Protein AF-A0A1X7T5W2-F1 (afdb_monomer_lite)

pLDDT: mean 73.6, std 24.21, range [26.88, 97.12]

Sequence (209 aa):
MLRRNIDVTVGLVNGAIGTVMGIYATRTSIKFDHIDVPCDIERVTSRFMLSKNLYIHRKQFPLILPYAITIHNCQGLLLDTAIIDLSTDVFGEGMAYVALSRVRTLNGLHLLSFDPLSVKVSNLCIYEINRLRSKFRKDLPQIKKSKGKKRKIQVTGIVDDGEPCSKNAKVSDRGLGREKAVIINSRSCLWLGLHVYNKYQVLMDQGHC

Radius of gyration: 22.65 Å; chains: 1; bounding box: 55×48×69 Å

Secondary structure (DSSP, 8-state):
-B-S-SBTTTTB-TT--EEEEEE-SSEEEEEETT-SS-EEEE-EEEEEEEETTEEEEEEE-SB--TTEEETTTTTT--BSSEEEE--TTS--TTHHHHHHTTBS-GGGEEEES--GGG----HHHHHHHHHHHHHH-TTSPPPPPP----------PPPSSS-------------------EEE-GGG-SSSHHHHHHHHHHHHHS---

Structure (mmCIF, N/CA/C/O backbone):
data_AF-A0A1X7T5W2-F1
#
_entry.id   AF-A0A1X7T5W2-F1
#
loop_
_atom_site.group_PDB
_atom_site.id
_atom_site.type_symbol
_atom_site.label_atom_id
_atom_site.label_alt_id
_atom_site.label_comp_id
_atom_site.label_asym_id
_atom_site.label_entity_id
_atom_site.label_seq_id
_atom_site.pdbx_PDB_ins_code
_atom_site.Cartn_x
_atom_site.Cartn_y
_atom_site.Cartn_z
_atom_site.occupancy
_atom_site.B_iso_or_equiv
_atom_site.auth_seq_id
_atom_site.auth_comp_id
_atom_site.auth_asym_id
_atom_site.auth_atom_id
_atom_site.pdbx_PDB_model_num
ATOM 1 N N . MET A 1 1 ? 6.303 -2.363 -7.398 1.00 89.31 1 MET A N 1
ATOM 2 C CA . MET A 1 1 ? 5.254 -1.344 -7.196 1.00 89.31 1 MET A CA 1
ATOM 3 C C . MET A 1 1 ? 5.771 0.016 -7.617 1.00 89.31 1 MET A C 1
ATOM 5 O O . MET A 1 1 ? 6.891 0.369 -7.260 1.00 89.31 1 MET A O 1
ATOM 9 N N . LEU A 1 2 ? 4.966 0.759 -8.368 1.00 92.50 2 LEU A N 1
ATOM 10 C CA . LEU A 1 2 ? 5.262 2.108 -8.829 1.00 92.50 2 LEU A CA 1
ATOM 11 C C . LEU A 1 2 ? 5.068 3.126 -7.695 1.00 92.50 2 LEU A C 1
ATOM 13 O O . LEU A 1 2 ? 4.129 3.005 -6.913 1.00 92.50 2 LEU A O 1
ATOM 17 N N . ARG A 1 3 ? 5.957 4.119 -7.590 1.00 90.69 3 ARG A N 1
ATOM 18 C CA . ARG A 1 3 ? 5.960 5.136 -6.515 1.00 90.69 3 ARG A CA 1
ATOM 19 C C . ARG A 1 3 ? 5.574 6.541 -6.962 1.00 90.69 3 ARG A C 1
ATOM 21 O O . ARG A 1 3 ? 5.726 7.492 -6.200 1.00 90.69 3 ARG A O 1
ATOM 28 N N . ARG A 1 4 ? 5.093 6.687 -8.193 1.00 90.56 4 ARG A N 1
ATOM 29 C CA . ARG A 1 4 ? 4.604 7.959 -8.727 1.00 90.56 4 ARG A CA 1
ATOM 30 C C . ARG A 1 4 ? 3.597 7.721 -9.841 1.00 90.56 4 ARG A C 1
ATOM 32 O O . ARG A 1 4 ? 3.605 6.660 -10.452 1.00 90.56 4 ARG A O 1
ATOM 39 N N . ASN A 1 5 ? 2.818 8.745 -10.151 1.00 93.19 5 ASN A N 1
ATOM 40 C CA . ASN A 1 5 ? 2.015 8.753 -11.365 1.00 93.19 5 ASN A CA 1
ATOM 41 C C . ASN A 1 5 ? 2.930 9.058 -12.557 1.00 93.19 5 ASN A C 1
ATOM 43 O O . ASN A 1 5 ? 3.702 10.019 -12.512 1.00 93.19 5 ASN A O 1
ATOM 47 N N . ILE A 1 6 ? 2.882 8.208 -13.579 1.00 93.56 6 ILE A N 1
ATOM 48 C CA . ILE A 1 6 ? 3.562 8.414 -14.863 1.00 93.56 6 ILE A CA 1
ATOM 49 C C . ILE A 1 6 ? 2.517 8.795 -15.904 1.00 93.56 6 ILE A C 1
ATOM 51 O O . ILE A 1 6 ? 2.605 9.874 -16.476 1.00 93.56 6 ILE A O 1
ATOM 55 N N . ASP A 1 7 ? 1.512 7.940 -16.081 1.00 93.31 7 ASP A N 1
ATOM 56 C CA . ASP A 1 7 ? 0.408 8.158 -17.006 1.00 93.31 7 ASP A CA 1
ATOM 57 C C . ASP A 1 7 ? -0.874 7.592 -16.396 1.00 93.31 7 ASP A C 1
ATOM 59 O O . ASP A 1 7 ? -1.034 6.382 -16.238 1.00 93.31 7 ASP A O 1
ATOM 63 N N . VAL A 1 8 ? -1.785 8.483 -16.016 1.00 92.69 8 VAL A N 1
ATOM 64 C CA . VAL A 1 8 ? -3.053 8.102 -15.386 1.00 92.69 8 VAL A CA 1
ATOM 65 C C . VAL A 1 8 ? -4.006 7.465 -16.399 1.00 92.69 8 VAL A C 1
ATOM 67 O O . VAL A 1 8 ? -4.790 6.603 -16.016 1.00 92.69 8 VAL A O 1
ATOM 70 N N . THR A 1 9 ? -3.916 7.833 -17.680 1.00 92.19 9 THR A N 1
ATOM 71 C CA . THR A 1 9 ? -4.827 7.347 -18.730 1.00 92.19 9 THR A CA 1
ATOM 72 C C . THR A 1 9 ? -4.611 5.867 -19.029 1.00 92.19 9 THR A C 1
ATOM 74 O O . THR A 1 9 ? -5.571 5.125 -19.211 1.00 92.19 9 THR A O 1
ATOM 77 N N . VAL A 1 10 ? -3.354 5.423 -18.970 1.00 90.94 10 VAL A N 1
ATOM 78 C CA . VAL A 1 10 ? -2.947 4.019 -19.149 1.00 90.94 10 VAL A CA 1
ATOM 79 C C . VAL A 1 10 ? -2.945 3.253 -17.813 1.00 90.94 10 VAL A C 1
ATOM 81 O O . VAL A 1 10 ? -2.738 2.045 -17.768 1.00 90.94 10 VAL A O 1
ATOM 84 N N . GLY A 1 11 ? -3.183 3.939 -16.690 1.00 90.56 11 GLY A N 1
ATOM 85 C CA . GLY A 1 11 ? -3.195 3.332 -15.358 1.00 90.56 11 GLY A CA 1
ATOM 86 C C . GLY A 1 11 ? -1.810 3.163 -14.722 1.00 90.56 11 GLY A C 1
ATOM 87 O O . GLY A 1 11 ? -1.682 2.475 -13.710 1.00 90.56 11 GLY A O 1
ATOM 88 N N . LEU A 1 12 ? -0.760 3.803 -15.240 1.00 94.25 12 LEU A N 1
ATOM 89 C CA . LEU A 1 12 ? 0.558 3.874 -14.598 1.00 94.25 12 LEU A CA 1
ATOM 90 C C . LEU A 1 12 ? 0.540 4.875 -13.432 1.00 94.25 12 LEU A C 1
ATOM 92 O O . LEU A 1 12 ? 1.127 5.961 -13.485 1.00 94.25 12 LEU A O 1
ATOM 96 N N . VAL A 1 13 ? -0.153 4.491 -12.363 1.00 92.12 13 VAL A N 1
ATOM 97 C CA . VAL A 1 13 ? -0.378 5.295 -11.157 1.00 92.12 13 VAL A CA 1
ATOM 98 C C . VAL A 1 13 ? 0.449 4.802 -9.969 1.00 92.12 13 VAL A C 1
ATOM 100 O O . VAL A 1 13 ? 0.885 3.650 -9.908 1.00 92.12 13 VAL A O 1
ATOM 103 N N . ASN A 1 14 ? 0.669 5.676 -8.990 1.00 90.50 14 ASN A N 1
ATOM 104 C CA . ASN A 1 14 ? 1.304 5.313 -7.729 1.00 90.50 14 ASN A CA 1
ATOM 105 C C . ASN A 1 14 ? 0.546 4.151 -7.068 1.00 90.50 14 ASN A C 1
ATOM 107 O O . ASN A 1 14 ? -0.675 4.187 -6.952 1.00 90.50 14 ASN A O 1
ATOM 111 N N . GLY A 1 15 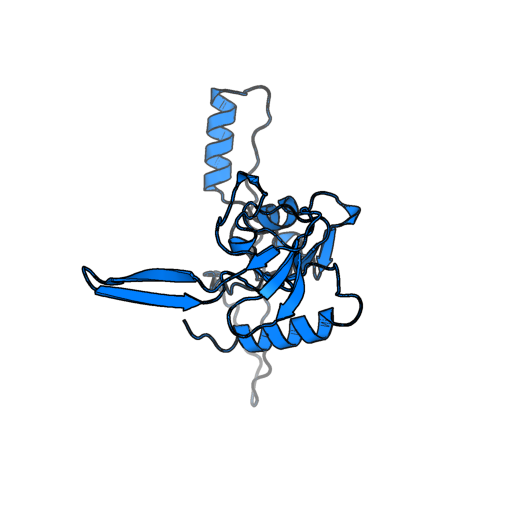? 1.277 3.128 -6.633 1.00 86.56 15 GLY A N 1
ATOM 112 C CA . GLY A 1 15 ? 0.698 1.901 -6.096 1.00 86.56 15 GLY A CA 1
ATOM 113 C C . GLY A 1 15 ? 0.513 0.784 -7.122 1.00 86.56 15 GLY A C 1
ATOM 114 O O . GLY A 1 15 ? 0.313 -0.349 -6.704 1.00 86.56 15 GLY A O 1
ATOM 115 N N . ALA A 1 16 ? 0.659 1.045 -8.427 1.00 89.69 16 ALA A N 1
ATOM 116 C CA . ALA A 1 16 ? 0.595 0.009 -9.459 1.00 89.69 16 ALA A CA 1
ATOM 117 C C . ALA A 1 16 ? 1.605 -1.120 -9.182 1.00 89.69 16 ALA A C 1
ATOM 119 O O . ALA A 1 16 ? 2.811 -0.876 -9.046 1.00 89.69 16 ALA A O 1
ATOM 120 N N . ILE A 1 17 ? 1.121 -2.358 -9.087 1.00 89.56 17 ILE A N 1
ATOM 121 C CA . ILE A 1 17 ? 1.933 -3.558 -8.850 1.00 89.56 17 ILE A CA 1
ATOM 122 C C . ILE A 1 17 ? 2.095 -4.309 -10.171 1.00 89.56 17 ILE A C 1
ATOM 124 O O . ILE A 1 17 ? 1.225 -4.266 -11.036 1.00 89.56 17 ILE A O 1
ATOM 128 N N . GLY A 1 18 ? 3.259 -4.921 -10.356 1.00 91.25 18 GLY A N 1
ATOM 129 C CA . GLY A 1 18 ? 3.583 -5.665 -11.559 1.00 91.25 18 GLY A CA 1
ATOM 130 C C . GLY A 1 18 ? 4.832 -6.509 -11.378 1.00 91.25 18 GLY A C 1
ATOM 131 O O . GLY A 1 18 ? 5.609 -6.292 -10.438 1.00 91.25 18 GLY A O 1
ATOM 132 N N . THR A 1 19 ? 5.023 -7.434 -12.309 1.00 93.31 19 THR A N 1
ATOM 133 C CA . THR A 1 19 ? 6.166 -8.343 -12.371 1.00 93.31 19 THR A CA 1
ATOM 134 C C . THR A 1 19 ? 7.190 -7.815 -13.367 1.00 93.31 19 THR A C 1
ATOM 136 O O . THR A 1 19 ? 6.852 -7.412 -14.481 1.00 93.31 19 THR A O 1
ATOM 139 N N . VAL A 1 20 ? 8.458 -7.789 -12.956 1.00 95.56 20 VAL A N 1
ATOM 140 C CA . VAL A 1 20 ? 9.569 -7.393 -13.829 1.00 95.56 20 VAL A CA 1
ATOM 141 C C . VAL A 1 20 ? 9.772 -8.471 -14.892 1.00 95.56 20 VAL A C 1
ATOM 143 O O . VAL A 1 20 ? 9.988 -9.630 -14.557 1.00 95.56 20 VAL A O 1
ATOM 146 N N . MET A 1 21 ? 9.724 -8.069 -16.159 1.00 96.25 21 MET A N 1
ATOM 147 C CA . MET A 1 21 ? 9.934 -8.940 -17.321 1.00 96.25 21 MET A CA 1
ATOM 148 C C . MET A 1 21 ? 11.379 -8.887 -17.820 1.00 96.25 21 MET A C 1
ATOM 150 O O . MET A 1 21 ? 11.891 -9.867 -18.350 1.00 96.25 21 MET A O 1
ATOM 154 N N . GLY A 1 22 ? 12.050 -7.746 -17.649 1.00 95.88 22 GLY A N 1
ATOM 155 C CA . GLY A 1 22 ? 13.434 -7.564 -18.075 1.00 95.88 22 GLY A CA 1
ATOM 156 C C . GLY A 1 22 ? 14.053 -6.298 -17.497 1.00 95.88 22 GLY A C 1
ATOM 157 O O . GLY A 1 22 ? 13.372 -5.290 -17.297 1.00 95.88 22 GLY A O 1
ATOM 158 N N . ILE A 1 23 ? 15.354 -6.352 -17.227 1.00 96.19 23 ILE A N 1
ATOM 159 C CA . ILE A 1 23 ? 16.132 -5.231 -16.696 1.00 96.19 23 ILE A CA 1
ATOM 160 C C . ILE A 1 23 ? 17.168 -4.843 -17.746 1.00 96.19 23 ILE A C 1
ATOM 162 O O . ILE A 1 23 ? 17.958 -5.676 -18.181 1.00 96.19 23 ILE A O 1
ATOM 166 N N . TYR A 1 24 ? 17.174 -3.569 -18.128 1.00 95.25 24 TYR A N 1
ATOM 167 C CA . TYR A 1 24 ? 18.113 -2.993 -19.086 1.00 95.25 24 TYR A CA 1
ATOM 168 C C . TYR A 1 24 ? 18.854 -1.811 -18.446 1.00 95.25 24 TYR A C 1
ATOM 170 O O . TYR A 1 24 ? 18.482 -1.322 -17.378 1.00 95.25 24 TYR A O 1
ATOM 178 N N . ALA A 1 25 ? 19.900 -1.310 -19.109 1.00 92.00 25 ALA A N 1
ATOM 179 C CA . ALA A 1 25 ? 20.726 -0.223 -18.572 1.00 92.00 25 ALA A CA 1
ATOM 180 C C . ALA A 1 25 ? 19.921 1.063 -18.274 1.00 92.00 25 ALA A C 1
ATOM 182 O O . ALA A 1 25 ? 20.118 1.714 -17.243 1.00 92.00 25 ALA A O 1
ATOM 183 N N . THR A 1 26 ? 18.989 1.417 -19.161 1.00 94.19 26 THR A N 1
ATOM 184 C CA . THR A 1 26 ? 18.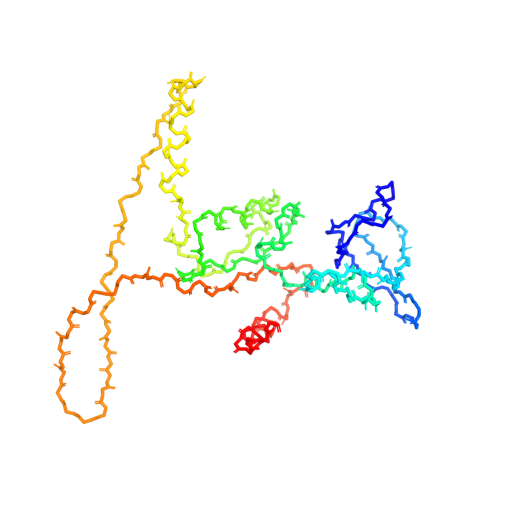225 2.676 -19.105 1.00 94.19 26 THR A CA 1
ATOM 185 C C . THR A 1 26 ? 16.768 2.501 -18.673 1.00 94.19 26 THR A C 1
ATOM 187 O O . THR A 1 26 ? 16.164 3.460 -18.188 1.00 94.19 26 THR A O 1
ATOM 190 N N . ARG A 1 27 ? 16.218 1.287 -18.786 1.00 95.75 27 ARG A N 1
ATOM 191 C CA . ARG A 1 27 ? 14.797 0.983 -18.567 1.00 95.75 27 ARG A CA 1
ATOM 192 C C . ARG A 1 27 ? 14.588 -0.365 -17.884 1.00 95.75 27 ARG A C 1
ATOM 194 O O . ARG A 1 27 ? 15.421 -1.259 -17.985 1.00 95.75 27 ARG A O 1
ATOM 201 N N . THR A 1 28 ? 13.452 -0.521 -17.219 1.00 96.81 28 THR A N 1
ATOM 202 C CA . THR A 1 28 ? 12.976 -1.803 -16.683 1.00 96.81 28 THR A CA 1
ATOM 203 C C . THR A 1 28 ? 11.618 -2.107 -17.293 1.00 96.81 28 THR A C 1
ATOM 205 O O . THR A 1 28 ? 10.713 -1.286 -17.171 1.00 96.81 28 THR A O 1
ATOM 208 N N . SER A 1 29 ? 11.469 -3.267 -17.927 1.00 97.06 29 SER A N 1
ATOM 209 C CA . SER A 1 29 ? 10.198 -3.690 -18.516 1.00 97.06 29 SER A CA 1
ATOM 210 C C . SER A 1 29 ? 9.359 -4.414 -17.470 1.00 97.06 29 SER A C 1
ATOM 212 O O . SER A 1 29 ? 9.848 -5.335 -16.809 1.00 97.06 29 SER A O 1
ATOM 214 N N . ILE A 1 30 ? 8.115 -3.978 -17.277 1.00 96.94 30 ILE A N 1
ATOM 215 C CA . ILE A 1 30 ? 7.225 -4.463 -16.217 1.00 96.94 30 ILE A CA 1
ATOM 216 C C . ILE A 1 30 ? 5.856 -4.778 -16.798 1.00 96.94 30 ILE A C 1
ATOM 218 O O . ILE A 1 30 ? 5.225 -3.943 -17.441 1.00 96.94 30 ILE A O 1
ATOM 222 N N . LYS A 1 31 ? 5.365 -5.974 -16.496 1.00 96.25 31 LYS A N 1
ATOM 223 C CA . LYS A 1 31 ? 3.984 -6.373 -16.727 1.00 96.25 31 LYS A CA 1
ATOM 224 C C . LYS A 1 31 ? 3.167 -6.013 -15.484 1.00 96.25 31 LYS A C 1
ATOM 226 O O . LYS A 1 31 ? 3.285 -6.683 -14.460 1.00 96.25 31 LYS A O 1
ATOM 231 N N . PHE A 1 32 ? 2.411 -4.917 -15.547 1.00 93.56 32 PHE A N 1
ATOM 232 C CA . PHE A 1 32 ? 1.534 -4.491 -14.451 1.00 93.56 32 PHE A CA 1
ATOM 233 C C . PHE A 1 32 ? 0.272 -5.352 -14.382 1.00 93.56 32 PHE A C 1
ATOM 235 O O . PHE A 1 32 ? -0.226 -5.812 -15.406 1.00 93.56 32 PHE A O 1
ATOM 242 N N . ASP A 1 33 ? -0.242 -5.555 -13.170 1.00 89.50 33 ASP A N 1
ATOM 243 C CA . ASP A 1 33 ? -1.350 -6.478 -12.900 1.00 89.50 33 ASP A CA 1
ATOM 244 C C . ASP A 1 33 ? -2.648 -6.083 -13.623 1.00 89.50 33 ASP A C 1
ATOM 246 O O . ASP A 1 33 ? -3.439 -6.946 -13.990 1.00 89.50 33 ASP A O 1
ATOM 250 N N . HIS A 1 34 ? -2.866 -4.784 -13.828 1.00 88.75 34 HIS A N 1
ATOM 251 C CA . HIS A 1 34 ? -4.067 -4.215 -14.448 1.00 88.75 34 HIS A CA 1
ATOM 252 C C . HIS A 1 34 ? -3.828 -3.668 -15.863 1.00 88.75 34 HIS A C 1
ATOM 254 O O . HIS A 1 34 ? -4.696 -2.981 -16.394 1.00 88.75 34 HIS A O 1
ATOM 260 N N . ILE A 1 35 ? -2.657 -3.923 -16.459 1.00 92.88 35 ILE A N 1
ATOM 261 C CA . ILE A 1 35 ? -2.308 -3.453 -17.807 1.00 92.88 35 ILE A CA 1
ATOM 262 C C . ILE A 1 35 ? -1.909 -4.652 -18.660 1.00 92.88 35 ILE A C 1
ATOM 264 O O . ILE A 1 35 ? -0.984 -5.393 -18.319 1.00 92.88 35 ILE A O 1
ATOM 268 N N . ASP A 1 36 ? -2.577 -4.841 -19.798 1.00 91.75 36 ASP A N 1
ATOM 269 C CA . ASP A 1 36 ? -2.370 -6.012 -20.655 1.00 91.75 36 ASP A CA 1
ATOM 270 C C . ASP A 1 36 ? -1.020 -6.021 -21.378 1.00 91.75 36 ASP A C 1
ATOM 272 O O . ASP A 1 36 ? -0.412 -7.079 -21.565 1.00 91.75 36 ASP A O 1
ATOM 276 N N . VAL A 1 37 ? -0.483 -4.850 -21.691 1.00 93.50 37 VAL A N 1
ATOM 277 C CA . VAL A 1 37 ? 0.791 -4.717 -22.396 1.00 93.50 37 VAL A CA 1
ATOM 278 C C . VAL A 1 37 ? 1.910 -4.391 -21.397 1.00 93.50 37 VAL A C 1
ATOM 280 O O . VAL A 1 37 ? 1.718 -3.522 -20.545 1.00 93.50 37 VAL A O 1
ATOM 283 N N . PRO A 1 38 ? 3.081 -5.056 -21.463 1.00 95.31 38 PRO A N 1
ATOM 284 C CA . PRO A 1 38 ? 4.243 -4.663 -20.672 1.00 95.31 38 PRO A CA 1
ATOM 285 C C . PRO A 1 38 ? 4.644 -3.210 -20.941 1.00 95.31 38 PRO A C 1
ATOM 287 O O . PRO A 1 38 ? 4.667 -2.761 -22.085 1.00 95.31 38 PRO A O 1
ATOM 290 N N . CYS A 1 39 ? 4.986 -2.480 -19.884 1.00 95.94 39 CYS A N 1
ATOM 291 C CA . CYS A 1 39 ? 5.409 -1.089 -19.970 1.00 95.94 39 CYS A CA 1
ATOM 292 C C . CYS A 1 39 ? 6.875 -0.953 -19.570 1.00 95.94 39 CYS A C 1
ATOM 294 O O . CYS A 1 39 ? 7.324 -1.545 -18.584 1.00 95.94 39 CYS A O 1
ATOM 296 N N . ASP A 1 40 ? 7.602 -0.106 -20.291 1.00 96.50 40 ASP A N 1
ATOM 297 C CA . ASP A 1 40 ? 8.973 0.234 -19.945 1.00 96.50 40 ASP A CA 1
ATOM 298 C C . ASP A 1 40 ? 9.011 1.430 -18.999 1.00 96.50 40 ASP A C 1
ATOM 300 O O . ASP A 1 40 ? 8.471 2.501 -19.270 1.00 96.50 40 ASP A O 1
ATOM 304 N N . ILE A 1 41 ? 9.671 1.235 -17.862 1.00 97.12 41 ILE A N 1
ATOM 305 C CA . ILE A 1 41 ? 9.834 2.247 -16.828 1.00 97.12 41 ILE A CA 1
ATOM 306 C C . ILE A 1 41 ? 11.270 2.753 -16.840 1.00 97.12 41 ILE A C 1
ATOM 308 O O . ILE A 1 41 ? 12.217 1.994 -16.626 1.00 97.12 41 ILE A O 1
ATOM 312 N N . GLU A 1 42 ? 11.422 4.057 -17.036 1.00 96.56 42 GLU A N 1
ATOM 313 C CA . GLU A 1 42 ? 12.712 4.741 -17.044 1.00 96.56 42 GLU A CA 1
ATOM 314 C C . GLU A 1 42 ? 13.064 5.374 -15.693 1.00 96.56 42 GLU A C 1
ATOM 316 O O . GLU A 1 42 ? 12.247 5.481 -14.768 1.00 96.56 42 GLU A O 1
ATOM 321 N N . ARG A 1 43 ? 14.322 5.810 -15.570 1.00 95.25 43 ARG A N 1
ATOM 322 C CA . ARG A 1 43 ? 14.794 6.565 -14.407 1.00 95.25 43 ARG A CA 1
ATOM 323 C C . ARG A 1 43 ? 14.251 7.984 -14.426 1.00 95.25 43 ARG A C 1
ATOM 325 O O . ARG A 1 43 ? 14.239 8.663 -15.445 1.00 95.25 43 ARG A O 1
ATOM 332 N N . VAL A 1 44 ? 13.914 8.466 -13.244 1.00 93.75 44 VAL A N 1
ATOM 333 C CA . VAL A 1 44 ? 13.257 9.745 -13.027 1.00 93.75 44 VAL A CA 1
ATOM 334 C C . VAL A 1 44 ? 14.092 10.568 -12.074 1.00 93.75 44 VAL A C 1
ATOM 336 O O . VAL A 1 44 ? 14.503 10.077 -11.020 1.00 93.75 44 VAL A O 1
ATOM 339 N N . THR A 1 45 ? 14.303 11.833 -12.421 1.00 95.12 45 THR A N 1
ATOM 340 C CA . THR A 1 45 ? 14.920 12.801 -11.519 1.00 95.12 45 THR A CA 1
ATOM 341 C C . THR A 1 45 ? 13.854 13.415 -10.617 1.00 95.12 45 THR A C 1
ATOM 343 O O . THR A 1 45 ? 12.936 14.073 -11.093 1.00 95.12 45 THR A O 1
ATOM 346 N N . SER A 1 46 ? 13.976 13.198 -9.311 1.00 92.12 46 SER A N 1
ATOM 347 C CA . SER A 1 46 ? 13.140 13.822 -8.280 1.00 92.12 46 SER A CA 1
ATOM 348 C C . SER A 1 46 ? 13.939 14.889 -7.532 1.00 92.12 46 SER A C 1
ATOM 350 O O . SER A 1 46 ? 15.136 14.707 -7.303 1.00 92.12 46 SER A O 1
ATOM 352 N N . ARG A 1 47 ? 13.285 15.994 -7.160 1.00 93.75 47 ARG A N 1
ATOM 353 C CA . ARG A 1 47 ? 13.881 17.113 -6.417 1.00 93.75 47 ARG A CA 1
ATOM 354 C C . ARG A 1 47 ? 13.394 17.086 -4.971 1.00 93.75 47 ARG A C 1
ATOM 356 O O . ARG A 1 47 ? 12.193 17.026 -4.734 1.00 93.75 47 ARG A O 1
ATOM 363 N N . PHE A 1 48 ? 14.321 17.171 -4.027 1.00 92.00 48 PHE A N 1
ATOM 364 C CA . PHE A 1 48 ? 14.054 17.161 -2.592 1.00 92.00 48 PHE A CA 1
ATOM 365 C C . PHE A 1 48 ? 14.621 18.429 -1.968 1.00 92.00 48 PHE A C 1
ATOM 367 O O . PHE A 1 48 ? 15.764 18.786 -2.242 1.00 92.00 48 PHE A O 1
ATOM 374 N N . MET A 1 49 ? 13.831 19.117 -1.149 1.00 93.75 49 MET A N 1
ATOM 375 C CA . MET A 1 49 ? 14.298 20.271 -0.384 1.00 93.75 49 MET A CA 1
ATOM 376 C C . MET A 1 49 ? 14.844 19.778 0.954 1.00 93.75 49 MET A C 1
ATOM 378 O O . MET A 1 49 ? 14.099 19.173 1.721 1.00 93.75 49 MET A O 1
ATOM 382 N N . LEU A 1 50 ? 16.128 20.016 1.218 1.00 92.12 50 LEU A N 1
ATOM 383 C CA . LEU A 1 50 ? 16.756 19.622 2.483 1.00 92.12 50 LEU A CA 1
ATOM 384 C C . LEU A 1 50 ? 16.645 20.739 3.529 1.00 92.12 50 LEU A C 1
ATOM 386 O O . LEU A 1 50 ? 16.376 20.484 4.697 1.00 92.12 50 LEU A O 1
ATOM 390 N N . SER A 1 51 ? 16.816 21.987 3.098 1.00 92.56 51 SER A N 1
ATOM 391 C CA . SER A 1 51 ? 16.666 23.187 3.923 1.00 92.56 51 SER A CA 1
ATOM 392 C C . SER A 1 51 ? 16.242 24.373 3.049 1.00 92.56 51 SER A C 1
ATOM 394 O O . SER A 1 51 ? 16.076 24.225 1.834 1.00 92.56 51 SER A O 1
ATOM 396 N N . LYS A 1 52 ? 16.026 25.555 3.649 1.00 92.00 52 LYS A N 1
ATOM 397 C CA . LYS A 1 52 ? 15.642 26.762 2.898 1.00 92.00 52 LYS A CA 1
ATOM 398 C C . LYS A 1 52 ? 16.634 27.000 1.753 1.00 92.00 52 LYS A C 1
ATOM 400 O O . LYS A 1 52 ? 17.819 27.192 1.992 1.00 92.00 52 LYS A O 1
ATOM 405 N N . ASN A 1 53 ? 16.122 26.996 0.524 1.00 90.69 53 ASN A N 1
ATOM 406 C CA . ASN A 1 53 ? 16.869 27.188 -0.724 1.00 90.69 53 ASN A CA 1
ATOM 407 C C . ASN A 1 53 ? 17.940 26.127 -1.060 1.00 90.69 53 ASN A C 1
ATOM 409 O O . ASN A 1 53 ? 18.637 26.294 -2.058 1.00 90.69 53 ASN A O 1
ATOM 413 N N . LEU A 1 54 ? 18.034 25.015 -0.320 1.00 95.06 54 LEU A N 1
ATOM 414 C CA . LEU A 1 54 ? 18.931 23.899 -0.640 1.00 95.06 54 LEU A CA 1
ATOM 415 C C . LEU A 1 54 ? 18.144 22.706 -1.185 1.00 95.06 54 LEU A C 1
ATOM 417 O O . LEU A 1 54 ? 17.284 22.141 -0.502 1.00 95.06 54 LEU A O 1
ATOM 421 N N . TYR A 1 55 ? 18.483 22.291 -2.406 1.00 95.06 55 TYR A N 1
ATOM 422 C CA . TYR A 1 55 ? 17.803 21.207 -3.106 1.00 95.06 55 TYR A CA 1
ATOM 423 C C . TYR A 1 55 ? 18.771 20.114 -3.544 1.00 95.06 55 TYR A C 1
ATOM 425 O O . TYR A 1 55 ? 19.852 20.393 -4.054 1.00 95.06 55 TYR A O 1
ATOM 433 N N . ILE A 1 56 ? 18.334 18.867 -3.403 1.00 95.94 56 ILE A N 1
ATOM 434 C CA . ILE A 1 56 ? 19.036 17.675 -3.870 1.00 95.94 56 ILE A CA 1
ATOM 435 C C . ILE A 1 56 ? 18.215 17.040 -4.985 1.00 95.94 56 ILE A C 1
ATOM 437 O O . ILE A 1 56 ? 16.995 16.895 -4.882 1.00 95.94 56 ILE A O 1
ATOM 441 N N . HIS A 1 57 ? 18.896 16.632 -6.050 1.00 94.88 57 HIS A N 1
ATOM 442 C CA . HIS A 1 57 ? 18.298 15.905 -7.159 1.00 94.88 57 HIS A CA 1
ATOM 443 C C . HIS A 1 57 ? 18.719 14.438 -7.096 1.00 94.88 57 HIS A C 1
ATOM 445 O O . HIS A 1 57 ? 19.900 14.129 -6.965 1.00 94.88 57 HIS A O 1
ATOM 451 N N . ARG A 1 58 ? 17.756 13.522 -7.209 1.00 94.94 58 ARG A N 1
ATOM 452 C CA . ARG A 1 58 ? 18.003 12.075 -7.237 1.00 94.94 58 ARG A CA 1
ATOM 453 C C . ARG A 1 58 ? 17.423 11.479 -8.507 1.00 94.94 58 ARG A C 1
ATOM 455 O O . ARG A 1 58 ? 16.219 11.592 -8.723 1.00 94.94 58 ARG A O 1
ATOM 462 N N . LYS A 1 59 ? 18.252 10.810 -9.313 1.00 95.12 59 LYS A N 1
ATOM 463 C CA . LYS A 1 59 ? 17.821 10.084 -10.517 1.00 95.12 59 LYS A CA 1
ATOM 464 C C . LYS A 1 59 ? 17.725 8.584 -10.230 1.00 95.12 59 LYS A C 1
ATOM 466 O O . LYS A 1 59 ? 18.743 7.912 -10.098 1.00 95.12 59 LYS A O 1
ATOM 471 N N . GLN A 1 60 ? 16.510 8.049 -10.141 1.00 94.62 60 GLN A N 1
ATOM 472 C CA . GLN A 1 60 ? 16.264 6.637 -9.817 1.00 94.62 60 GLN A CA 1
ATOM 473 C C . GLN A 1 60 ? 15.037 6.090 -10.549 1.00 94.62 60 GLN A C 1
ATOM 475 O O . GLN A 1 60 ? 14.177 6.859 -10.972 1.00 94.62 60 GLN A O 1
ATOM 480 N N . PHE A 1 61 ? 14.921 4.769 -10.679 1.00 95.50 61 PHE A N 1
ATOM 481 C CA . PHE A 1 61 ? 13.654 4.172 -11.102 1.00 95.50 61 PHE A CA 1
ATOM 482 C C . PHE A 1 61 ? 12.581 4.432 -10.034 1.00 95.50 61 PHE A C 1
ATOM 484 O O . PHE A 1 61 ? 12.863 4.272 -8.844 1.00 95.50 61 PHE A O 1
ATOM 491 N N . PRO A 1 62 ? 11.351 4.820 -10.409 1.00 94.75 62 PRO A N 1
ATOM 492 C CA . PRO A 1 62 ? 10.272 5.087 -9.462 1.00 94.75 62 PRO A CA 1
ATOM 493 C C . PRO A 1 62 ? 9.611 3.787 -8.969 1.00 94.75 62 PRO A C 1
ATOM 495 O O . PRO A 1 62 ? 8.388 3.675 -8.950 1.00 94.75 62 PRO A O 1
ATOM 498 N N . LEU A 1 63 ? 10.409 2.787 -8.603 1.00 93.19 63 LEU A N 1
ATOM 499 C CA . LEU A 1 63 ? 9.961 1.435 -8.288 1.00 93.19 63 LEU A CA 1
ATOM 500 C C . LEU A 1 63 ? 10.435 1.026 -6.896 1.00 93.19 63 LEU A C 1
ATOM 502 O O . LEU A 1 63 ? 11.549 1.342 -6.490 1.00 93.19 63 LEU A O 1
ATOM 506 N N . ILE A 1 64 ? 9.593 0.279 -6.189 1.00 90.06 64 ILE A N 1
ATOM 507 C CA . ILE A 1 64 ? 9.948 -0.416 -4.951 1.00 90.06 64 ILE A CA 1
ATOM 508 C C . ILE A 1 64 ? 9.487 -1.872 -5.027 1.00 90.06 64 ILE A C 1
ATOM 510 O O . ILE A 1 64 ? 8.467 -2.171 -5.660 1.00 90.06 64 ILE A O 1
ATOM 514 N N . LEU A 1 65 ? 10.223 -2.771 -4.377 1.00 88.25 65 LEU A N 1
ATOM 515 C CA . LEU A 1 65 ? 9.827 -4.165 -4.183 1.00 88.25 65 LEU A CA 1
ATOM 516 C C . LEU A 1 65 ? 8.658 -4.225 -3.182 1.00 88.25 65 LEU A C 1
ATOM 518 O O . LEU A 1 65 ? 8.855 -3.852 -2.027 1.00 88.25 65 LEU A O 1
ATOM 522 N N . PRO A 1 66 ? 7.449 -4.669 -3.580 1.00 83.00 66 PRO A N 1
ATOM 523 C CA . PRO A 1 66 ? 6.273 -4.637 -2.715 1.00 83.00 66 PRO A CA 1
ATOM 524 C C . PRO A 1 66 ? 6.001 -5.975 -2.016 1.00 83.00 66 PRO A C 1
ATOM 526 O O . PRO A 1 66 ? 4.849 -6.282 -1.724 1.00 83.00 66 PRO A O 1
ATOM 529 N N . TYR A 1 67 ? 7.033 -6.787 -1.766 1.00 81.81 67 TYR A N 1
ATOM 530 C CA . TYR A 1 67 ? 6.866 -8.025 -0.998 1.00 81.81 67 TYR A CA 1
ATOM 531 C C . TYR A 1 67 ? 6.491 -7.750 0.448 1.00 81.81 67 TYR A C 1
ATOM 533 O O . TYR A 1 67 ? 5.794 -8.555 1.038 1.00 81.81 67 TYR A O 1
ATOM 541 N N . ALA A 1 68 ? 6.962 -6.632 0.990 1.00 82.38 68 ALA A N 1
ATOM 542 C CA . ALA A 1 68 ? 6.778 -6.197 2.359 1.00 82.38 68 ALA A CA 1
ATOM 543 C C . ALA A 1 68 ? 6.588 -4.678 2.335 1.00 82.38 68 ALA A C 1
ATOM 545 O O . ALA A 1 68 ? 7.481 -3.954 1.890 1.00 82.38 68 ALA A O 1
ATOM 546 N N . ILE A 1 69 ? 5.431 -4.187 2.776 1.00 79.25 69 ILE A N 1
ATOM 547 C CA . ILE A 1 69 ? 5.160 -2.746 2.874 1.00 79.25 69 ILE A CA 1
ATOM 548 C C . ILE A 1 69 ? 4.664 -2.383 4.268 1.00 79.25 69 ILE A C 1
ATOM 550 O O . ILE A 1 69 ? 3.959 -3.163 4.905 1.00 79.25 69 ILE A O 1
ATOM 554 N N . THR A 1 70 ? 5.018 -1.185 4.734 1.00 81.44 70 THR A N 1
ATOM 555 C CA . THR A 1 70 ? 4.480 -0.668 5.995 1.00 81.44 70 THR A CA 1
ATOM 556 C C . THR A 1 70 ? 3.017 -0.265 5.839 1.00 81.44 70 THR A C 1
ATOM 558 O O . THR A 1 70 ? 2.595 0.131 4.749 1.00 81.44 70 THR A O 1
ATOM 561 N N . ILE A 1 71 ? 2.244 -0.300 6.931 1.00 78.06 71 ILE A N 1
ATOM 562 C CA . ILE A 1 71 ? 0.831 0.127 6.911 1.00 78.06 71 ILE A CA 1
ATOM 563 C C . ILE A 1 71 ? 0.691 1.577 6.420 1.00 78.06 71 ILE A C 1
ATOM 565 O O . ILE A 1 71 ? -0.214 1.906 5.657 1.00 78.06 71 ILE A O 1
ATOM 569 N N . HIS A 1 72 ? 1.620 2.455 6.801 1.00 76.44 72 HIS A N 1
ATOM 570 C CA . HIS A 1 72 ? 1.629 3.832 6.308 1.00 76.44 72 HIS A CA 1
ATOM 571 C C . HIS A 1 72 ? 1.788 3.898 4.785 1.00 76.44 72 HIS A C 1
ATOM 573 O O . HIS A 1 72 ? 1.091 4.655 4.115 1.00 76.44 72 HIS A O 1
ATOM 579 N N . ASN A 1 73 ? 2.660 3.063 4.218 1.00 74.94 73 ASN A N 1
ATOM 580 C CA . ASN A 1 73 ? 2.898 3.026 2.777 1.00 74.94 73 ASN A CA 1
ATOM 581 C C . ASN A 1 73 ? 1.794 2.321 1.984 1.00 74.94 73 ASN A C 1
ATOM 583 O O . ASN A 1 73 ? 1.723 2.517 0.770 1.00 74.94 73 ASN A O 1
ATOM 587 N N . CYS A 1 74 ? 0.956 1.513 2.638 1.00 75.38 74 CYS A N 1
ATOM 588 C CA . CYS A 1 74 ? -0.192 0.875 2.007 1.00 75.38 74 CYS A CA 1
ATOM 589 C C . CYS A 1 74 ? -1.479 1.703 2.103 1.00 75.38 74 CYS A C 1
ATOM 591 O O . CYS A 1 74 ? -2.526 1.267 1.617 1.00 75.38 74 CYS A O 1
ATOM 593 N N . GLN A 1 75 ? -1.450 2.866 2.758 1.00 76.31 75 GLN A N 1
ATOM 594 C CA . GLN A 1 75 ? -2.629 3.710 2.882 1.00 76.31 75 GLN A CA 1
ATOM 595 C C . GLN A 1 75 ? -3.128 4.117 1.487 1.00 76.31 75 GLN A C 1
ATOM 597 O O . GLN A 1 75 ? -2.376 4.639 0.670 1.00 76.31 75 GLN A O 1
ATOM 602 N N . GLY A 1 76 ? -4.404 3.844 1.203 1.00 74.50 76 GLY A N 1
ATOM 603 C CA . GLY A 1 76 ? -4.999 4.089 -0.117 1.00 74.50 76 GLY A CA 1
ATOM 604 C C . GLY A 1 76 ? -4.777 2.978 -1.150 1.00 74.50 76 GLY A C 1
ATOM 605 O O . GLY A 1 76 ? -5.384 3.038 -2.212 1.00 74.50 76 GLY A O 1
ATOM 606 N N . LEU A 1 77 ? -3.990 1.940 -0.840 1.00 79.44 77 LEU A N 1
ATOM 607 C CA . LEU A 1 77 ? -3.903 0.744 -1.680 1.00 79.44 77 LEU A CA 1
ATOM 608 C C . LEU A 1 77 ? -5.093 -0.191 -1.431 1.00 79.44 77 LEU A C 1
ATOM 610 O O . LEU A 1 77 ? -5.662 -0.218 -0.335 1.00 79.44 77 LEU A O 1
ATOM 614 N N . LEU A 1 78 ? -5.433 -0.968 -2.455 1.00 80.94 78 LEU A N 1
ATOM 615 C CA . LEU A 1 78 ? -6.354 -2.098 -2.397 1.00 80.94 78 LEU A CA 1
ATOM 616 C C . LEU A 1 78 ? -5.553 -3.361 -2.711 1.00 80.94 78 LEU A C 1
ATOM 618 O O . LEU A 1 78 ? -4.853 -3.411 -3.721 1.00 80.94 78 LEU A O 1
ATOM 622 N N . LEU A 1 79 ? -5.630 -4.352 -1.827 1.00 83.38 79 LEU A N 1
ATOM 623 C CA . LEU A 1 79 ? -4.878 -5.599 -1.912 1.00 83.38 79 LEU A CA 1
ATOM 624 C C . LEU A 1 79 ? -5.832 -6.788 -1.998 1.00 83.38 79 LEU A C 1
ATOM 626 O O . LEU A 1 79 ? -6.858 -6.840 -1.317 1.00 83.38 79 LEU A O 1
ATOM 630 N N . ASP A 1 80 ? -5.463 -7.767 -2.812 1.00 84.19 80 ASP A N 1
ATOM 631 C CA . ASP A 1 80 ? -6.261 -8.986 -2.999 1.00 84.19 80 ASP A CA 1
ATOM 632 C C . ASP A 1 80 ? -5.991 -9.992 -1.904 1.00 84.19 80 ASP A C 1
ATOM 634 O O . ASP A 1 80 ? -6.901 -10.660 -1.421 1.00 84.19 80 ASP A O 1
ATOM 638 N N . THR A 1 81 ? -4.722 -10.083 -1.520 1.00 84.62 81 THR A N 1
ATOM 639 C CA . THR A 1 81 ? -4.246 -11.000 -0.502 1.00 84.62 81 THR A CA 1
ATOM 640 C C . THR A 1 81 ? -3.118 -10.341 0.272 1.00 84.62 81 THR A C 1
ATOM 642 O O . THR A 1 81 ? -2.236 -9.707 -0.315 1.00 84.62 81 THR A O 1
ATOM 645 N N . ALA A 1 82 ? -3.153 -10.472 1.593 1.00 87.06 82 ALA A N 1
ATOM 646 C CA . ALA A 1 82 ? -2.143 -9.923 2.479 1.00 87.06 82 ALA A CA 1
ATOM 647 C C . ALA A 1 82 ? -1.978 -10.789 3.726 1.00 87.06 82 ALA A C 1
ATOM 649 O O . ALA A 1 82 ? -2.957 -11.261 4.305 1.00 87.06 82 ALA A O 1
ATOM 650 N N . ILE A 1 83 ? -0.730 -10.923 4.164 1.00 88.69 83 ILE A N 1
ATOM 651 C CA . ILE A 1 83 ? -0.397 -11.418 5.497 1.00 88.69 83 ILE A CA 1
ATOM 652 C C . ILE A 1 83 ? -0.094 -10.207 6.379 1.00 88.69 83 ILE A C 1
ATOM 654 O O . ILE A 1 83 ? 0.723 -9.365 6.001 1.00 88.69 83 ILE A O 1
ATOM 658 N N . ILE A 1 84 ? -0.768 -10.113 7.524 1.00 86.38 84 ILE A N 1
ATOM 659 C CA . ILE A 1 84 ? -0.664 -9.000 8.470 1.00 86.38 84 ILE A CA 1
ATOM 660 C C . ILE A 1 84 ? -0.303 -9.559 9.847 1.00 86.38 84 ILE A C 1
ATOM 662 O O . ILE A 1 84 ? -1.066 -10.325 10.433 1.00 86.38 84 ILE A O 1
ATOM 666 N N . ASP A 1 85 ? 0.851 -9.162 10.374 1.00 83.81 85 ASP A N 1
ATOM 667 C CA . ASP A 1 85 ? 1.236 -9.419 11.766 1.00 83.81 85 ASP A CA 1
ATOM 668 C C . ASP A 1 85 ? 0.513 -8.425 12.682 1.00 83.81 85 ASP A C 1
ATOM 670 O O . ASP A 1 85 ? 0.644 -7.221 12.480 1.00 83.81 85 ASP A O 1
ATOM 674 N N . LEU A 1 86 ? -0.283 -8.925 13.634 1.00 79.81 86 LEU A N 1
ATOM 675 C CA . LEU A 1 86 ? -1.063 -8.146 14.608 1.00 79.81 86 LEU A CA 1
ATOM 676 C C . LEU A 1 86 ? -0.664 -8.460 16.064 1.00 79.81 86 LEU A C 1
ATOM 678 O O . LEU A 1 86 ? -1.522 -8.563 16.948 1.00 79.81 86 LEU A O 1
ATOM 682 N N . SER A 1 87 ? 0.638 -8.601 16.321 1.00 77.69 87 SER A N 1
ATOM 683 C CA . SER A 1 87 ? 1.194 -8.777 17.670 1.00 77.69 87 SER A CA 1
ATOM 684 C C . SER A 1 87 ? 1.032 -7.548 18.588 1.00 77.69 87 SER A C 1
ATOM 686 O O . SER A 1 87 ? 0.767 -6.422 18.159 1.00 77.69 87 SER A O 1
ATOM 688 N N . THR A 1 88 ? 1.150 -7.770 19.902 1.00 59.16 88 THR A N 1
ATOM 689 C CA . THR A 1 88 ? 0.678 -6.853 20.956 1.00 59.16 88 THR A CA 1
ATOM 690 C C . THR A 1 88 ? 1.351 -5.472 21.023 1.00 59.16 88 THR A C 1
ATOM 692 O O . THR A 1 88 ? 0.735 -4.530 21.528 1.00 59.16 88 THR A O 1
ATOM 695 N N . ASP A 1 89 ? 2.550 -5.301 20.467 1.00 61.38 89 ASP A N 1
ATOM 696 C CA . ASP A 1 89 ? 3.392 -4.118 20.720 1.00 61.38 89 ASP A CA 1
ATOM 697 C C . ASP A 1 89 ? 3.591 -3.197 19.505 1.00 61.38 89 ASP A C 1
ATOM 699 O O . ASP A 1 89 ? 4.449 -2.317 19.524 1.00 61.38 89 ASP A O 1
ATOM 703 N N . VAL A 1 90 ? 2.803 -3.359 18.435 1.00 53.78 90 VAL A N 1
ATOM 704 C CA . VAL A 1 90 ? 3.181 -2.792 17.125 1.00 53.78 90 VAL A CA 1
ATOM 705 C C . VAL A 1 90 ? 2.312 -1.630 16.618 1.00 53.78 90 VAL A C 1
ATOM 707 O O . VAL A 1 90 ? 2.483 -1.165 15.492 1.00 53.78 90 VAL A O 1
ATOM 710 N N . PHE A 1 91 ? 1.381 -1.095 17.416 1.00 69.75 91 PHE A N 1
ATOM 711 C CA . PHE A 1 91 ? 0.339 -0.220 16.852 1.00 69.75 91 PHE A CA 1
ATOM 712 C C . PHE A 1 91 ? 0.058 1.069 17.621 1.00 69.75 91 PHE A C 1
ATOM 714 O O . PHE A 1 91 ? -0.226 1.061 18.822 1.00 69.75 91 PHE A O 1
ATOM 721 N N . GLY A 1 92 ? 0.023 2.169 16.860 1.00 73.25 92 GLY A N 1
ATOM 722 C CA . GLY A 1 92 ? -0.733 3.375 17.190 1.00 73.25 92 GLY A CA 1
ATOM 723 C C . GLY A 1 92 ? -2.245 3.172 17.004 1.00 73.25 92 GLY A C 1
ATOM 724 O O . GLY A 1 92 ? -2.698 2.236 16.339 1.00 73.25 92 GLY A O 1
ATOM 725 N N . GLU A 1 93 ? -3.042 4.051 17.608 1.00 83.69 93 GLU A N 1
ATOM 726 C CA . GLU A 1 93 ? -4.508 3.999 17.557 1.00 83.69 93 GLU A CA 1
ATOM 727 C C . GLU A 1 93 ? -5.020 4.030 16.100 1.00 83.69 93 GLU A C 1
ATOM 729 O O . GLU A 1 93 ? -4.642 4.896 15.317 1.00 83.69 93 GLU A O 1
ATOM 734 N N . GLY A 1 94 ? -5.883 3.082 15.716 1.00 83.75 94 GLY A N 1
ATOM 735 C CA . GLY A 1 94 ? -6.478 2.995 14.374 1.00 83.75 94 GLY A CA 1
ATOM 736 C C . GLY A 1 94 ? -5.648 2.266 13.306 1.00 83.75 94 GLY A C 1
ATOM 737 O O . GLY A 1 94 ? -6.199 1.912 12.265 1.00 83.75 94 GLY A O 1
ATOM 738 N N . MET A 1 95 ? -4.369 1.959 13.550 1.00 83.94 95 MET A N 1
ATOM 739 C CA . MET A 1 95 ? -3.489 1.350 12.534 1.00 83.94 95 MET A CA 1
ATOM 740 C C . MET A 1 95 ? -3.907 -0.068 12.128 1.00 83.94 95 MET A C 1
ATOM 742 O O . MET A 1 95 ? -3.889 -0.395 10.941 1.00 83.94 95 MET A O 1
ATOM 746 N N . ALA A 1 96 ? -4.363 -0.884 13.084 1.00 86.31 96 ALA A N 1
ATOM 747 C CA . ALA A 1 96 ? -4.896 -2.216 12.795 1.00 86.31 96 ALA A CA 1
ATOM 748 C C . ALA A 1 96 ? -6.087 -2.145 11.821 1.00 86.31 96 ALA A C 1
ATOM 750 O O . ALA A 1 96 ? -6.152 -2.897 10.854 1.00 86.31 96 ALA A O 1
ATOM 751 N N . TYR A 1 97 ? -6.991 -1.178 12.012 1.00 88.56 97 TYR A N 1
ATOM 752 C CA . TYR A 1 97 ? -8.115 -0.959 11.100 1.00 88.56 97 TYR A CA 1
ATOM 753 C C . TYR A 1 97 ? -7.651 -0.532 9.699 1.00 88.56 97 TYR A C 1
ATOM 755 O O . TYR A 1 97 ? -8.163 -1.036 8.697 1.00 88.56 97 TYR A O 1
ATOM 763 N N . VAL A 1 98 ? -6.660 0.363 9.603 1.00 86.88 98 VAL A N 1
ATOM 764 C CA . VAL A 1 98 ? -6.106 0.782 8.305 1.00 86.88 98 VAL A CA 1
ATOM 765 C C . VAL A 1 98 ? -5.563 -0.422 7.542 1.00 86.88 98 VAL A C 1
ATOM 767 O O . VAL A 1 98 ? -5.923 -0.581 6.378 1.00 86.88 98 VAL A O 1
ATOM 770 N N . ALA A 1 99 ? -4.783 -1.286 8.197 1.00 86.00 99 ALA A N 1
ATOM 771 C CA . ALA A 1 99 ? -4.208 -2.485 7.590 1.00 86.00 99 ALA A CA 1
ATOM 772 C C . ALA A 1 99 ? -5.283 -3.470 7.111 1.00 86.00 99 ALA A C 1
ATOM 774 O O . ALA A 1 99 ? -5.298 -3.852 5.941 1.00 86.00 99 ALA A O 1
ATOM 775 N N . LEU A 1 100 ? -6.224 -3.819 7.996 1.00 88.50 100 LEU A N 1
ATOM 776 C CA . LEU A 1 100 ? -7.314 -4.752 7.700 1.00 88.50 100 LEU A CA 1
ATOM 777 C C . LEU A 1 100 ? -8.191 -4.252 6.545 1.00 88.50 100 LEU A C 1
ATOM 779 O O . LEU A 1 100 ? -8.533 -5.016 5.649 1.00 88.50 100 LEU A O 1
ATOM 783 N N . SER A 1 101 ? -8.495 -2.951 6.518 1.00 89.81 101 SER A N 1
ATOM 784 C CA . SER A 1 101 ? -9.329 -2.340 5.474 1.00 89.81 101 SER A CA 1
ATOM 785 C C . SER A 1 101 ? -8.670 -2.262 4.092 1.00 89.81 101 SER A C 1
ATOM 787 O O . SER A 1 101 ? -9.324 -1.824 3.146 1.00 89.81 101 SER A O 1
ATOM 789 N N . ARG A 1 102 ? -7.387 -2.630 3.945 1.00 87.62 102 ARG A N 1
ATOM 790 C CA . ARG A 1 102 ? -6.738 -2.684 2.623 1.00 87.62 102 ARG A CA 1
ATOM 791 C C . ARG A 1 102 ? -7.092 -3.949 1.851 1.00 87.62 102 ARG A C 1
ATOM 793 O O . ARG A 1 102 ? -6.995 -3.940 0.626 1.00 87.62 102 ARG A O 1
ATOM 800 N N . VAL A 1 103 ? -7.455 -5.028 2.544 1.00 89.50 103 VAL A N 1
ATOM 801 C CA . VAL A 1 103 ? -7.716 -6.326 1.917 1.00 89.50 103 VAL A CA 1
ATOM 802 C C . VAL A 1 103 ? -9.167 -6.385 1.457 1.00 89.50 103 VAL A C 1
ATOM 804 O O . VAL A 1 103 ? -10.084 -6.157 2.244 1.00 89.50 103 VAL A O 1
ATOM 807 N N . ARG A 1 104 ? -9.382 -6.682 0.172 1.00 88.25 104 ARG A N 1
ATOM 808 C CA . ARG A 1 104 ? -10.718 -6.639 -0.448 1.00 88.25 104 ARG A CA 1
ATOM 809 C C . ARG A 1 104 ? -11.658 -7.733 0.051 1.00 88.25 104 ARG A C 1
ATOM 811 O O . ARG A 1 104 ? -12.868 -7.534 0.073 1.00 88.25 104 ARG A O 1
ATOM 818 N N . THR A 1 105 ? -11.116 -8.895 0.405 1.00 89.62 105 THR A N 1
ATOM 819 C CA . THR A 1 105 ? -11.903 -10.073 0.784 1.00 89.62 105 THR A CA 1
ATOM 820 C C . THR A 1 105 ? -11.353 -10.701 2.056 1.00 89.62 105 THR A C 1
ATOM 822 O O . THR A 1 105 ? -10.144 -10.706 2.274 1.00 89.62 105 THR A O 1
ATOM 825 N N . LEU A 1 106 ? -12.233 -11.275 2.881 1.00 90.50 106 LEU A N 1
ATOM 826 C CA . LEU A 1 106 ? -11.811 -12.008 4.079 1.00 90.50 106 LEU A CA 1
ATOM 827 C C . LEU A 1 106 ? -10.948 -13.228 3.729 1.00 90.50 106 LEU A C 1
ATOM 829 O O . LEU A 1 106 ? -9.996 -13.513 4.442 1.00 90.50 106 LEU A O 1
ATOM 833 N N . ASN A 1 107 ? -11.223 -13.896 2.603 1.00 91.31 107 ASN A N 1
ATOM 834 C CA . ASN A 1 107 ? -10.432 -15.043 2.140 1.00 91.31 107 ASN A CA 1
ATOM 835 C C . ASN A 1 107 ? -8.982 -14.668 1.803 1.00 91.31 107 ASN A C 1
ATOM 837 O O . ASN A 1 107 ? -8.095 -15.507 1.908 1.00 91.31 107 ASN A O 1
ATOM 841 N N . GLY A 1 108 ? -8.743 -13.420 1.395 1.00 87.44 108 GLY A N 1
ATOM 842 C CA . GLY A 1 108 ? -7.403 -12.902 1.140 1.00 87.44 108 GLY A CA 1
ATOM 843 C C . GLY A 1 108 ? -6.683 -12.381 2.387 1.00 87.44 108 GLY A C 1
ATOM 844 O O . GLY A 1 108 ? -5.545 -11.923 2.286 1.00 87.44 108 GLY A O 1
ATOM 845 N N . LEU A 1 109 ? -7.331 -12.378 3.552 1.00 90.25 109 LEU A N 1
ATOM 846 C CA . LEU A 1 109 ? -6.766 -11.839 4.780 1.00 90.25 109 LEU A CA 1
ATOM 847 C C . LEU A 1 109 ? -6.165 -12.962 5.626 1.00 90.25 109 LEU A C 1
ATOM 849 O O . LEU A 1 109 ? -6.876 -13.824 6.137 1.00 90.25 109 LEU A O 1
ATOM 853 N N . HIS A 1 110 ? -4.857 -12.892 5.853 1.00 89.75 110 HIS A N 1
ATOM 854 C CA . HIS A 1 110 ? -4.147 -13.818 6.727 1.00 89.75 110 HIS A CA 1
ATOM 855 C C . HIS A 1 110 ? -3.538 -13.050 7.897 1.00 89.75 110 HIS A C 1
ATOM 857 O O . HIS A 1 110 ? -2.783 -12.100 7.697 1.00 89.75 110 HIS A O 1
ATOM 863 N N . LEU A 1 111 ? -3.868 -13.449 9.123 1.00 88.31 111 LEU A N 1
ATOM 864 C CA . LEU A 1 111 ? -3.375 -12.796 10.334 1.00 88.31 111 LEU A CA 1
ATOM 865 C C . LEU A 1 111 ? -2.305 -13.652 11.006 1.00 88.31 111 LEU A C 1
ATOM 867 O O . LEU A 1 111 ? -2.496 -14.853 11.184 1.00 88.31 111 LEU A O 1
ATOM 871 N N . LEU A 1 112 ? -1.210 -13.020 11.419 1.00 85.56 112 LEU A N 1
ATOM 872 C CA . LEU A 1 112 ? -0.207 -13.617 12.297 1.00 85.56 112 LEU A CA 1
ATOM 873 C C . LEU A 1 112 ? -0.337 -13.016 13.697 1.00 85.56 112 LEU A C 1
ATOM 875 O O . LEU A 1 112 ? -0.585 -11.819 13.838 1.00 85.56 112 LEU A O 1
ATOM 879 N N . SER A 1 113 ? -0.156 -13.852 14.723 1.00 83.44 113 SER A N 1
ATOM 880 C CA . SER A 1 113 ? -0.013 -13.424 16.124 1.00 83.44 113 SER A CA 1
ATOM 881 C C . SER A 1 113 ? -1.101 -12.458 16.621 1.00 83.44 113 SER A C 1
ATOM 883 O O . SER A 1 113 ? -0.801 -11.504 17.331 1.00 83.44 113 SER A O 1
ATOM 885 N N . PHE A 1 114 ? -2.365 -12.686 16.242 1.00 85.81 114 PHE A N 1
ATOM 886 C CA . PHE A 1 114 ? -3.467 -11.775 16.558 1.00 85.81 114 PHE A CA 1
ATOM 887 C C . PHE A 1 114 ? -3.707 -11.641 18.070 1.00 85.81 114 PHE A C 1
ATOM 889 O O . PHE A 1 114 ? -4.178 -12.573 18.722 1.00 85.81 114 PHE A O 1
ATOM 896 N N . ASP A 1 115 ? -3.464 -10.443 18.606 1.00 83.75 115 ASP A N 1
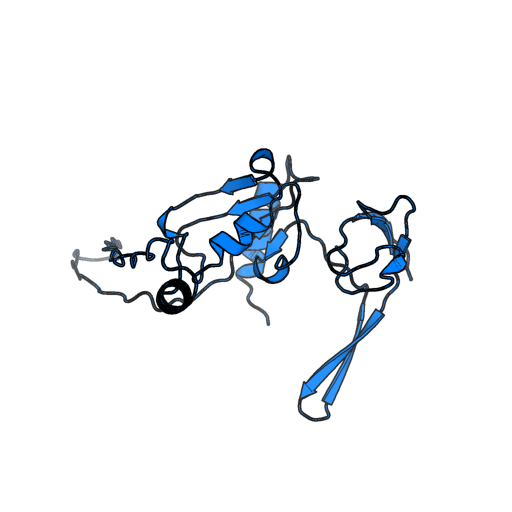ATOM 897 C CA . ASP A 1 115 ? -3.918 -10.040 19.939 1.00 83.75 115 ASP A CA 1
ATOM 898 C C . ASP A 1 115 ? -5.104 -9.065 19.811 1.00 83.75 115 ASP A C 1
ATOM 900 O O . ASP A 1 115 ? -4.933 -7.986 19.238 1.00 83.75 115 ASP A O 1
ATOM 904 N N . PRO A 1 116 ? -6.290 -9.348 20.384 1.00 84.12 116 PRO A N 1
ATOM 905 C CA . PRO A 1 116 ? -7.412 -8.406 20.411 1.00 84.12 116 PRO A CA 1
ATOM 906 C C . PRO A 1 116 ? -7.074 -7.020 20.983 1.00 84.12 116 PRO A C 1
ATOM 908 O O . PRO A 1 116 ? -7.726 -6.036 20.639 1.00 84.12 116 PRO A O 1
ATOM 911 N N . LEU A 1 117 ? -6.057 -6.911 21.845 1.00 82.69 117 LEU A N 1
ATOM 912 C CA . LEU A 1 117 ? -5.605 -5.629 22.394 1.00 82.69 117 LEU A CA 1
ATOM 913 C C . LEU A 1 117 ? -4.788 -4.786 21.405 1.00 82.69 117 LEU A C 1
ATOM 915 O O . LEU A 1 117 ? -4.561 -3.605 21.678 1.00 82.69 117 LEU A O 1
ATOM 919 N N . SER A 1 118 ? -4.380 -5.346 20.262 1.00 79.69 118 SER A N 1
ATOM 920 C CA . SER A 1 118 ? -3.776 -4.591 19.154 1.00 79.69 118 SER A CA 1
ATOM 921 C C . SER A 1 118 ? -4.785 -3.652 18.475 1.00 79.69 118 SER A C 1
ATOM 923 O O . SER A 1 118 ? -4.409 -2.619 17.918 1.00 79.69 118 SER A O 1
ATOM 925 N N . VAL A 1 119 ? -6.086 -3.953 18.576 1.00 85.69 119 VAL A N 1
ATOM 926 C CA . VAL A 1 119 ? -7.161 -3.153 17.982 1.00 85.69 119 VAL A CA 1
ATOM 927 C C . VAL A 1 119 ? -7.531 -2.008 18.924 1.00 85.69 119 VAL A C 1
ATOM 929 O O . VAL A 1 119 ? -8.391 -2.122 19.798 1.00 85.69 119 VAL A O 1
ATOM 932 N N . LYS A 1 120 ? -6.846 -0.876 18.744 1.00 85.50 120 LYS A N 1
ATOM 933 C CA . LYS A 1 120 ? -6.991 0.336 19.563 1.00 85.50 120 LYS A CA 1
ATOM 934 C C . LYS A 1 120 ? -7.645 1.463 18.767 1.00 85.50 120 LYS A C 1
ATOM 936 O O . LYS A 1 120 ? -7.451 1.578 17.558 1.00 85.50 120 LYS A O 1
ATOM 941 N N . VAL A 1 121 ? -8.374 2.335 19.456 1.00 87.69 121 VAL A N 1
ATOM 942 C CA . VAL A 1 121 ? -9.007 3.529 18.882 1.00 87.69 121 VAL A CA 1
ATOM 943 C C . VAL A 1 121 ? -8.805 4.716 19.815 1.00 87.69 121 VAL A C 1
ATOM 945 O O . VAL A 1 121 ? -8.868 4.564 21.035 1.00 87.69 121 VAL A O 1
ATOM 948 N N . SER A 1 122 ? -8.593 5.894 19.231 1.00 89.50 122 SER A N 1
ATOM 949 C CA . SER A 1 122 ? -8.404 7.118 19.998 1.00 89.50 122 SER A CA 1
ATOM 950 C C . SER A 1 122 ? -9.669 7.559 20.710 1.00 89.50 122 SER A C 1
ATOM 952 O O . SER A 1 122 ? -10.748 7.641 20.115 1.00 89.50 122 SER A O 1
ATOM 954 N N . ASN A 1 123 ? -9.521 7.949 21.975 1.00 90.06 123 ASN A N 1
ATOM 955 C CA . ASN A 1 123 ? -10.613 8.535 22.748 1.00 90.06 123 ASN A CA 1
ATOM 956 C C . ASN A 1 123 ? -11.132 9.839 22.125 1.00 90.06 123 ASN A C 1
ATOM 958 O O . ASN A 1 123 ? -12.329 10.114 22.210 1.00 90.06 123 ASN A O 1
ATOM 962 N N . LEU A 1 124 ? -10.258 10.621 21.480 1.00 91.56 124 LEU A N 1
ATOM 963 C CA . LEU A 1 124 ? -10.647 11.847 20.779 1.00 91.56 124 LEU A CA 1
ATOM 964 C C . LEU A 1 124 ? -11.522 11.533 19.559 1.00 91.56 124 LEU A C 1
ATOM 966 O O . LEU A 1 124 ? -12.551 12.175 19.363 1.00 91.56 124 LEU A O 1
ATOM 970 N N . CYS A 1 125 ? -11.186 10.489 18.795 1.00 91.38 125 CYS A N 1
ATOM 971 C CA . CYS A 1 125 ? -12.016 10.029 17.679 1.00 91.38 125 CYS A CA 1
ATOM 972 C C . CYS A 1 125 ? -13.388 9.534 18.156 1.00 91.38 125 CYS A C 1
ATOM 974 O O . CYS A 1 125 ? -14.396 9.850 17.527 1.00 91.38 125 CYS A O 1
ATOM 976 N N . ILE A 1 126 ? -13.446 8.806 19.282 1.00 92.44 126 ILE A N 1
ATOM 977 C CA . ILE A 1 126 ? -14.719 8.385 19.897 1.00 92.44 126 ILE A CA 1
ATOM 978 C C . ILE A 1 126 ? -15.553 9.601 20.318 1.00 92.44 126 ILE A C 1
ATOM 980 O O . ILE A 1 126 ? -16.767 9.618 20.121 1.00 92.44 126 ILE A O 1
ATOM 984 N N . TYR A 1 127 ? -14.927 10.621 20.908 1.00 93.81 127 TYR A N 1
ATOM 985 C CA . TYR A 1 127 ? -15.633 11.842 21.289 1.00 93.81 127 TYR A CA 1
ATOM 986 C C . TYR A 1 127 ? -16.234 12.534 20.064 1.00 93.81 127 TYR A C 1
ATOM 988 O O . TYR A 1 127 ? -17.425 12.846 20.053 1.00 93.81 127 TYR A O 1
ATOM 996 N N . GLU A 1 128 ? -15.434 12.707 19.016 1.00 94.19 128 GLU A N 1
ATOM 997 C CA . GLU A 1 128 ? -15.870 13.421 17.824 1.00 94.19 128 GLU A CA 1
ATOM 998 C C . GLU A 1 128 ? -16.967 12.669 17.062 1.00 94.19 128 GLU A C 1
ATOM 1000 O O . GLU A 1 128 ? -17.981 13.266 16.699 1.00 94.19 128 GLU A O 1
ATOM 1005 N N . ILE A 1 129 ? -16.852 11.347 16.893 1.00 94.25 129 ILE A N 1
ATOM 1006 C CA . ILE A 1 129 ? -17.899 10.569 16.213 1.00 94.25 129 ILE A CA 1
ATOM 1007 C C . ILE A 1 129 ? -19.220 10.585 16.996 1.00 94.25 129 ILE A C 1
ATOM 1009 O O . ILE A 1 129 ? -20.292 10.676 16.398 1.00 94.25 129 ILE A O 1
ATOM 1013 N N . ASN A 1 130 ? -19.161 10.574 18.330 1.00 94.88 130 ASN A N 1
ATOM 1014 C CA . ASN A 1 130 ? -20.338 10.679 19.192 1.00 94.88 130 ASN A CA 1
ATOM 1015 C C . ASN A 1 130 ? -20.976 12.080 19.139 1.00 94.88 130 ASN A C 1
ATOM 1017 O O . ASN A 1 130 ? -22.208 12.208 19.093 1.00 94.88 130 ASN A O 1
ATOM 1021 N N . ARG A 1 131 ? -20.152 13.138 19.070 1.00 95.31 131 ARG A N 1
ATOM 1022 C CA . ARG A 1 131 ? -20.604 14.520 18.837 1.00 95.31 131 ARG A CA 1
ATOM 1023 C C . ARG A 1 131 ? -21.355 14.626 17.508 1.00 95.31 131 ARG A C 1
ATOM 1025 O O . ARG A 1 131 ? -22.470 15.148 17.475 1.00 95.31 131 ARG A O 1
ATOM 1032 N N . LEU A 1 132 ? -20.784 14.081 16.430 1.00 95.56 132 LEU A N 1
ATOM 1033 C CA . LEU A 1 132 ? -21.390 14.086 15.095 1.00 95.56 132 LEU A CA 1
A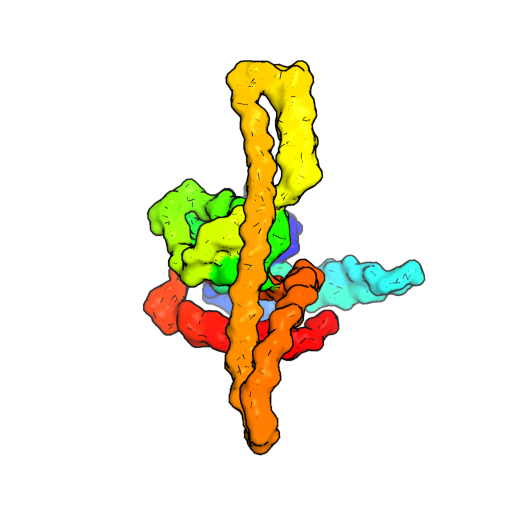TOM 1034 C C . LEU A 1 132 ? -22.695 13.278 15.044 1.00 95.56 132 LEU A C 1
ATOM 1036 O O . LEU A 1 132 ? -23.683 13.761 14.489 1.00 95.56 132 LEU A O 1
ATOM 1040 N N . ARG A 1 133 ? -22.749 12.095 15.674 1.00 95.38 133 ARG A N 1
ATOM 1041 C CA . ARG A 1 133 ? -23.982 11.288 15.777 1.00 95.38 133 ARG A CA 1
ATOM 1042 C C . ARG A 1 133 ? -25.092 12.038 16.503 1.00 95.38 133 ARG A C 1
ATOM 1044 O O . ARG A 1 133 ? -26.201 12.123 15.994 1.00 95.38 133 ARG A O 1
ATOM 1051 N N . SER A 1 134 ? -24.788 12.671 17.633 1.00 94.12 134 SER A N 1
ATOM 1052 C CA . SER A 1 134 ? -25.782 13.448 18.390 1.00 94.12 134 SER A CA 1
ATOM 1053 C C . SER A 1 134 ? -26.372 14.613 17.584 1.00 94.12 134 SER A C 1
ATOM 1055 O O . SER A 1 134 ? -27.549 14.942 17.741 1.00 94.12 134 SER A O 1
ATOM 1057 N N . LYS A 1 135 ? -25.565 15.226 16.706 1.00 95.81 135 LYS A N 1
ATOM 1058 C CA . LYS A 1 135 ? -25.980 16.361 15.876 1.00 95.81 135 LYS A CA 1
ATOM 1059 C C . LYS A 1 135 ? -26.766 15.944 14.628 1.00 95.81 135 LYS A C 1
ATOM 1061 O O . LYS A 1 135 ? -27.747 16.603 14.306 1.00 95.81 135 LYS A O 1
ATOM 1066 N N . PHE A 1 136 ? -26.351 14.875 13.942 1.00 95.88 136 PHE A N 1
ATOM 1067 C CA . PHE A 1 136 ? -26.859 14.544 12.601 1.00 95.88 136 PHE A CA 1
ATOM 1068 C C . PHE A 1 136 ? -27.527 13.165 12.473 1.00 95.88 136 PHE A C 1
ATOM 1070 O O . PHE A 1 136 ? -28.265 12.945 11.519 1.00 95.88 136 PHE A O 1
ATOM 1077 N N . ARG A 1 137 ? -27.272 12.224 13.391 1.00 92.75 137 ARG A N 1
ATOM 1078 C CA . ARG A 1 137 ? -27.720 10.818 13.318 1.00 92.75 137 ARG A CA 1
ATOM 1079 C C . ARG A 1 137 ? -28.076 10.271 14.703 1.00 92.75 137 ARG A C 1
ATOM 1081 O O . ARG A 1 137 ? -27.381 9.411 15.248 1.00 92.75 137 ARG A O 1
ATOM 1088 N N . LYS A 1 138 ? -29.150 10.814 15.290 1.00 90.50 138 LYS A N 1
ATOM 1089 C CA . LYS A 1 138 ? -29.650 10.432 16.629 1.00 90.50 138 LYS A CA 1
ATOM 1090 C C . LYS A 1 138 ? -30.195 9.000 16.683 1.00 90.50 138 LYS A C 1
ATOM 1092 O O . LYS A 1 138 ? -30.320 8.448 17.769 1.00 90.50 138 LYS A O 1
ATOM 1097 N N . ASP A 1 139 ? -30.496 8.421 15.523 1.00 92.88 1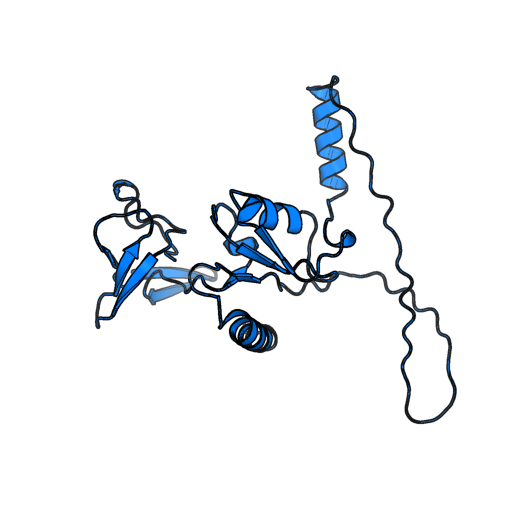39 ASP A N 1
ATOM 1098 C CA . ASP A 1 139 ? -30.885 7.023 15.336 1.00 92.88 139 ASP A CA 1
ATOM 1099 C C . ASP A 1 139 ? -29.764 6.041 15.708 1.00 92.88 139 ASP A C 1
ATOM 1101 O O . ASP A 1 139 ? -30.035 4.907 16.097 1.00 92.88 139 ASP A O 1
ATOM 1105 N N . LEU A 1 140 ? -28.498 6.463 15.608 1.00 91.19 140 LEU A N 1
ATOM 1106 C CA . LEU A 1 140 ? -27.355 5.588 15.842 1.00 91.19 140 LEU A CA 1
ATOM 1107 C C . LEU A 1 140 ? -26.932 5.565 17.321 1.00 91.19 140 LEU A C 1
ATOM 1109 O O . LEU A 1 140 ? -26.836 6.616 17.963 1.00 91.19 140 LEU A O 1
ATOM 1113 N N . PRO A 1 141 ? -26.563 4.387 17.859 1.00 91.81 141 PRO A N 1
ATOM 1114 C CA . PRO A 1 141 ? -26.082 4.275 19.229 1.00 91.81 141 PRO A CA 1
ATOM 1115 C C . PRO A 1 141 ? -24.735 4.984 19.411 1.00 91.81 141 PRO A C 1
ATOM 1117 O O . PRO A 1 141 ? -23.899 5.038 18.505 1.00 91.81 141 PRO A O 1
ATOM 1120 N N . GLN A 1 142 ? -24.490 5.496 20.615 1.00 88.94 142 GLN A N 1
ATOM 1121 C CA . GLN A 1 142 ? -23.215 6.120 20.972 1.00 88.94 142 GLN A CA 1
ATOM 1122 C C . GLN A 1 142 ? -22.136 5.056 21.208 1.00 88.94 142 GLN A C 1
ATOM 1124 O O . GLN A 1 142 ? -22.389 4.011 21.813 1.00 88.94 142 GLN A O 1
ATOM 1129 N N . ILE A 1 143 ? -20.914 5.322 20.746 1.00 89.25 143 ILE A N 1
ATOM 1130 C CA . ILE A 1 143 ? -19.780 4.413 20.931 1.00 89.25 143 ILE A CA 1
ATOM 1131 C C . ILE A 1 143 ? -19.275 4.539 22.368 1.00 89.25 143 ILE A C 1
ATOM 1133 O O . ILE A 1 143 ? -18.928 5.629 22.832 1.00 89.25 143 ILE A O 1
ATOM 1137 N N . LYS A 1 144 ? -19.225 3.411 23.081 1.00 84.88 144 LYS A N 1
ATOM 1138 C CA . LYS A 1 144 ? -18.711 3.345 24.453 1.00 84.88 144 LYS A CA 1
ATOM 1139 C C . LYS A 1 144 ? -17.185 3.470 24.450 1.00 84.88 144 LYS A C 1
ATOM 1141 O O . LYS A 1 144 ? -16.511 2.882 23.609 1.00 84.88 144 LYS A O 1
ATOM 1146 N N . LYS A 1 145 ? -16.635 4.189 25.431 1.00 75.19 145 LYS A N 1
ATOM 1147 C CA . LYS A 1 145 ? -15.183 4.229 25.663 1.00 75.19 145 LYS A CA 1
ATOM 1148 C C . LYS A 1 145 ? -14.692 2.843 26.078 1.00 75.19 145 LYS A C 1
ATOM 1150 O O . LYS A 1 145 ? -15.318 2.201 26.927 1.00 75.19 145 LYS A O 1
ATOM 1155 N N . SER A 1 146 ? -13.556 2.405 25.543 1.00 66.31 146 SER A N 1
ATOM 1156 C CA . SER A 1 146 ? -12.860 1.264 26.128 1.00 66.31 146 SER A CA 1
ATOM 1157 C C . SER A 1 146 ? -12.290 1.702 27.484 1.00 66.31 146 SER A C 1
ATOM 1159 O O . SER A 1 146 ? -11.619 2.728 27.607 1.00 66.31 146 SER A O 1
ATOM 1161 N N . LYS A 1 147 ? -12.596 0.962 28.554 1.00 57.66 147 LYS A N 1
ATOM 1162 C CA . LYS A 1 147 ? -11.867 1.125 29.817 1.00 57.66 147 LYS A CA 1
ATOM 1163 C C . LYS A 1 147 ? -10.488 0.515 29.580 1.00 57.66 147 LYS A C 1
ATOM 1165 O O . LYS A 1 147 ? -10.402 -0.697 29.398 1.00 57.66 147 LYS A O 1
ATOM 1170 N N . GLY A 1 148 ? -9.434 1.329 29.528 1.00 55.19 148 GLY A N 1
ATOM 1171 C CA . GLY A 1 148 ? -8.071 0.829 29.344 1.00 55.19 148 GLY A CA 1
ATOM 1172 C C . GLY A 1 148 ? -7.760 -0.264 30.371 1.00 55.19 148 GLY A C 1
ATOM 1173 O O . GLY A 1 148 ? -7.747 -0.000 31.574 1.00 55.19 148 GLY A O 1
ATOM 1174 N N . LYS A 1 149 ? -7.551 -1.505 29.918 1.00 49.59 149 LYS A N 1
ATOM 1175 C CA . LYS A 1 149 ? -7.091 -2.588 30.794 1.00 49.59 149 LYS A CA 1
ATOM 1176 C C . LYS A 1 149 ? -5.609 -2.356 31.081 1.00 49.59 149 LYS A C 1
ATOM 1178 O O . LYS A 1 149 ? -4.774 -2.494 30.194 1.00 49.59 149 LYS A O 1
ATOM 1183 N N . LYS A 1 150 ? -5.288 -2.002 32.327 1.00 42.28 150 LYS A N 1
ATOM 1184 C CA . LYS A 1 150 ? -3.909 -1.960 32.829 1.00 42.28 150 LYS A CA 1
ATOM 1185 C C . LYS A 1 150 ? -3.387 -3.397 32.900 1.00 42.28 150 LYS A C 1
ATOM 1187 O O . LYS A 1 150 ? -3.910 -4.185 33.685 1.00 42.28 150 LYS A O 1
ATOM 1192 N N . ARG A 1 151 ? -2.384 -3.750 32.096 1.00 48.16 151 ARG A N 1
ATOM 1193 C CA . ARG A 1 151 ? -1.654 -5.012 32.277 1.00 48.16 151 ARG A CA 1
ATOM 1194 C C . ARG A 1 151 ? -0.664 -4.837 33.436 1.00 48.16 151 ARG A C 1
ATOM 1196 O O . ARG A 1 151 ? 0.099 -3.876 33.448 1.00 48.16 151 ARG A O 1
ATOM 1203 N N . LYS A 1 152 ? -0.689 -5.743 34.419 1.00 35.41 152 LYS A N 1
ATOM 1204 C CA . LYS A 1 152 ? 0.442 -5.952 35.335 1.00 35.41 152 LYS A CA 1
ATOM 1205 C C . LYS A 1 152 ? 1.424 -6.850 34.590 1.00 35.41 152 LYS A C 1
ATOM 1207 O O . LYS A 1 152 ? 1.112 -8.012 34.366 1.00 35.41 152 LYS A O 1
ATOM 1212 N N . ILE A 1 153 ? 2.561 -6.309 34.174 1.00 44.66 153 ILE A N 1
ATOM 1213 C CA . ILE A 1 153 ? 3.673 -7.130 33.697 1.00 44.66 153 ILE A CA 1
ATOM 1214 C C . ILE A 1 153 ? 4.457 -7.532 34.944 1.00 44.66 153 ILE A C 1
ATOM 1216 O O . ILE A 1 153 ? 4.951 -6.667 35.665 1.00 44.66 153 ILE A O 1
ATOM 1220 N N . GLN A 1 154 ? 4.515 -8.829 35.234 1.00 34.12 154 GLN A N 1
ATOM 1221 C CA . GLN A 1 154 ? 5.408 -9.365 36.252 1.00 34.12 154 GLN A CA 1
ATOM 1222 C C . GLN A 1 154 ? 6.751 -9.612 35.565 1.00 34.12 154 GLN A C 1
ATOM 1224 O O . GLN A 1 154 ? 6.889 -10.543 34.779 1.00 34.12 154 GLN A O 1
ATOM 1229 N N . VAL A 1 155 ? 7.710 -8.716 35.786 1.00 34.81 155 VAL A N 1
ATOM 1230 C CA . VAL A 1 155 ? 9.071 -8.882 35.272 1.00 34.81 155 VAL A CA 1
ATOM 1231 C C . VAL A 1 155 ? 9.790 -9.844 36.211 1.00 34.81 155 VAL A C 1
ATOM 1233 O O . VAL A 1 155 ? 10.180 -9.458 37.309 1.00 34.81 155 VAL A O 1
ATOM 1236 N N . THR A 1 156 ? 9.927 -11.106 35.814 1.00 35.00 156 THR A N 1
ATOM 1237 C CA . THR A 1 156 ? 10.842 -12.049 36.467 1.00 35.00 156 THR A CA 1
ATOM 1238 C C . THR A 1 156 ? 12.176 -11.986 35.737 1.00 35.00 156 THR A C 1
ATOM 1240 O O . THR A 1 156 ? 12.315 -12.540 34.650 1.00 35.00 156 THR A O 1
ATOM 1243 N N . GLY A 1 157 ? 13.131 -11.258 36.310 1.00 33.62 157 GLY A N 1
ATOM 1244 C CA . GLY A 1 157 ? 14.538 -11.343 35.931 1.00 33.62 157 GLY A CA 1
ATOM 1245 C C . GLY A 1 157 ? 15.272 -12.242 36.918 1.00 33.62 157 GLY A C 1
ATOM 1246 O O . GLY A 1 157 ? 15.006 -12.174 38.117 1.00 33.62 157 GLY A O 1
ATOM 1247 N N . ILE A 1 158 ? 16.176 -13.075 36.412 1.00 36.75 158 ILE A N 1
ATOM 1248 C CA . ILE A 1 158 ? 17.218 -13.711 37.216 1.00 36.75 158 ILE A CA 1
ATOM 1249 C C . ILE A 1 158 ? 18.395 -12.736 37.151 1.00 36.75 158 ILE A C 1
ATOM 1251 O O . ILE A 1 158 ? 18.860 -12.417 36.058 1.00 36.75 158 ILE A O 1
ATOM 1255 N N . VAL A 1 159 ? 18.784 -12.178 38.292 1.00 39.72 159 VAL A N 1
ATOM 1256 C CA . VAL A 1 159 ? 20.032 -11.423 38.430 1.00 39.72 159 VAL A CA 1
ATOM 1257 C C . VAL A 1 159 ? 21.047 -12.440 38.931 1.00 39.72 159 VAL A C 1
ATOM 1259 O O . VAL A 1 159 ? 20.766 -13.115 39.924 1.00 39.72 159 VAL A O 1
ATOM 1262 N N . ASP A 1 160 ? 22.160 -12.605 38.216 1.00 44.09 160 ASP A N 1
ATOM 1263 C CA . ASP A 1 160 ? 23.304 -13.338 38.753 1.00 44.09 160 ASP A CA 1
ATOM 1264 C C . ASP A 1 160 ? 23.695 -12.669 40.082 1.00 44.09 160 ASP A C 1
ATOM 1266 O O . ASP A 1 160 ? 23.892 -11.456 40.143 1.00 44.09 160 ASP A O 1
ATOM 1270 N N . ASP A 1 161 ? 23.717 -13.487 41.133 1.00 41.31 161 ASP A N 1
ATOM 1271 C CA . ASP A 1 161 ? 23.993 -13.181 42.540 1.00 41.31 161 ASP A CA 1
ATOM 1272 C C . ASP A 1 161 ? 22.893 -12.441 43.346 1.00 41.31 161 ASP A C 1
ATOM 1274 O O . ASP A 1 161 ? 22.850 -11.218 43.449 1.00 41.31 161 ASP A O 1
ATOM 1278 N N . GLY A 1 162 ? 22.071 -13.233 44.058 1.00 46.78 162 GLY A N 1
ATOM 1279 C CA . GLY A 1 162 ? 21.563 -12.889 45.400 1.00 46.78 162 GLY A CA 1
ATOM 1280 C C . GLY A 1 162 ? 20.223 -12.138 45.522 1.00 46.78 162 GLY A C 1
ATOM 1281 O O . GLY A 1 162 ? 20.163 -10.920 45.427 1.00 46.78 162 GLY A O 1
ATOM 1282 N N . GLU A 1 163 ? 19.183 -12.893 45.904 1.00 33.03 163 GLU A N 1
ATOM 1283 C CA . GLU A 1 163 ? 17.837 -12.507 46.392 1.00 33.03 163 GLU A CA 1
ATOM 1284 C C . GLU A 1 163 ? 16.785 -11.898 45.421 1.00 33.03 163 GLU A C 1
ATOM 1286 O O . GLU A 1 163 ? 17.014 -10.892 44.745 1.00 33.03 163 GLU A O 1
ATOM 1291 N N . PRO A 1 164 ? 15.542 -12.442 45.401 1.00 33.28 164 PRO A N 1
ATOM 1292 C CA . PRO A 1 164 ? 14.457 -11.923 44.573 1.00 33.28 164 PRO A CA 1
ATOM 1293 C C . PRO A 1 164 ? 13.824 -10.668 45.194 1.00 33.28 164 PRO A C 1
ATOM 1295 O O . PRO A 1 164 ? 13.013 -10.740 46.118 1.00 33.28 164 PRO A O 1
ATOM 1298 N N . CYS A 1 165 ? 14.111 -9.493 44.632 1.00 35.75 165 CYS A N 1
ATOM 1299 C CA . CYS A 1 165 ? 13.399 -8.271 45.002 1.00 35.75 165 CYS A CA 1
ATOM 1300 C C . CYS A 1 165 ? 12.107 -8.109 44.175 1.00 35.75 165 CYS A C 1
ATOM 1302 O O . CYS A 1 165 ? 12.139 -7.782 42.987 1.00 35.75 165 CYS A O 1
ATOM 1304 N N . SER A 1 166 ? 10.944 -8.294 44.809 1.00 33.38 166 SER A N 1
ATOM 1305 C CA . SER A 1 166 ? 9.624 -8.082 44.195 1.00 33.38 166 SER A CA 1
ATOM 1306 C C . SER A 1 166 ? 9.267 -6.589 44.095 1.00 33.38 166 SER A C 1
ATOM 1308 O O . SER A 1 166 ? 8.450 -6.050 44.841 1.00 33.38 166 SER A O 1
ATOM 1310 N N . LYS A 1 167 ? 9.867 -5.868 43.142 1.00 34.81 167 LYS A N 1
ATOM 1311 C CA . LYS A 1 167 ? 9.485 -4.470 42.876 1.00 34.81 167 LYS A CA 1
ATOM 1312 C C . LYS A 1 167 ? 8.328 -4.409 41.876 1.00 34.81 167 LYS A C 1
ATOM 1314 O O . LYS A 1 167 ? 8.490 -4.666 40.687 1.00 34.81 167 LYS A O 1
ATOM 1319 N N . ASN A 1 168 ? 7.150 -4.001 42.353 1.00 29.45 168 ASN A N 1
ATOM 1320 C CA . ASN A 1 168 ? 6.015 -3.621 41.508 1.00 29.45 168 ASN A CA 1
ATOM 1321 C C . ASN A 1 168 ? 6.324 -2.302 40.773 1.00 29.45 168 ASN A C 1
ATOM 1323 O O . ASN A 1 168 ? 5.962 -1.223 41.243 1.00 29.45 168 ASN A O 1
ATOM 1327 N N . ALA A 1 169 ? 6.989 -2.365 39.619 1.00 33.09 169 ALA A N 1
ATOM 1328 C CA . ALA A 1 169 ? 7.206 -1.189 38.781 1.00 33.09 169 ALA A CA 1
ATOM 1329 C C . ALA A 1 169 ? 5.943 -0.870 37.960 1.00 33.09 169 ALA A C 1
ATOM 1331 O O . ALA A 1 169 ? 5.478 -1.667 37.146 1.00 33.09 169 ALA A O 1
ATOM 1332 N N . LYS A 1 170 ? 5.376 0.324 38.165 1.00 28.36 170 LYS A N 1
ATOM 1333 C CA . LYS A 1 170 ? 4.333 0.886 37.297 1.00 28.36 170 LYS A CA 1
ATOM 1334 C C . LYS A 1 170 ? 5.014 1.554 36.105 1.00 28.36 170 LYS A C 1
ATOM 1336 O O . LYS A 1 170 ? 5.357 2.729 36.183 1.00 28.36 170 LYS A O 1
ATOM 1341 N N . VAL A 1 171 ? 5.202 0.824 35.012 1.00 33.66 171 VAL A N 1
ATOM 1342 C CA . VAL A 1 171 ? 5.602 1.441 33.743 1.00 33.66 171 VAL A CA 1
ATOM 1343 C C . VAL A 1 171 ? 4.334 1.932 33.051 1.00 33.66 171 VAL A C 1
ATOM 1345 O O . VAL A 1 171 ? 3.472 1.142 32.668 1.00 33.66 171 VAL A O 1
ATOM 1348 N N . SER A 1 172 ? 4.174 3.253 32.948 1.00 28.84 172 SER A N 1
ATOM 1349 C CA . SER A 1 172 ? 3.300 3.822 31.930 1.00 28.84 172 SER A CA 1
ATOM 1350 C C . SER A 1 172 ? 3.981 3.576 30.593 1.00 28.84 172 SER A C 1
ATOM 1352 O O . SER A 1 172 ? 5.100 4.038 30.375 1.00 28.84 172 SER A O 1
ATOM 1354 N N . ASP A 1 173 ? 3.324 2.805 29.732 1.00 35.03 173 ASP A N 1
ATOM 1355 C CA . ASP A 1 173 ? 3.769 2.562 28.366 1.00 35.03 173 ASP A CA 1
ATOM 1356 C C . ASP A 1 173 ? 3.739 3.895 27.601 1.00 35.03 173 ASP A C 1
ATOM 1358 O O . ASP A 1 173 ? 2.735 4.304 27.017 1.00 35.03 173 ASP A O 1
ATOM 1362 N N . ARG A 1 174 ? 4.823 4.664 27.729 1.00 29.23 174 ARG A N 1
ATOM 1363 C CA . ARG A 1 174 ? 5.122 5.775 26.837 1.00 29.23 174 ARG A CA 1
ATOM 1364 C C . ARG A 1 174 ? 5.637 5.122 25.574 1.00 29.23 174 ARG A C 1
ATOM 1366 O O . ARG A 1 174 ? 6.810 4.771 25.505 1.00 29.23 174 ARG A O 1
ATOM 1373 N N . GLY A 1 175 ? 4.705 4.934 24.642 1.00 35.91 175 GLY A N 1
ATOM 1374 C CA . GLY A 1 175 ? 4.920 4.284 23.364 1.00 35.91 175 GLY A CA 1
ATOM 1375 C C . GLY A 1 175 ? 6.221 4.732 22.718 1.00 35.91 175 GLY A C 1
ATOM 1376 O O . GLY A 1 175 ? 6.321 5.833 22.181 1.00 35.91 175 GLY A O 1
ATOM 1377 N N . LEU A 1 176 ? 7.203 3.840 22.744 1.00 32.75 176 LEU A N 1
ATOM 1378 C CA . LEU A 1 176 ? 8.281 3.853 21.779 1.00 32.75 176 LEU A CA 1
ATOM 1379 C C . LEU A 1 176 ? 7.785 2.994 20.615 1.00 32.75 176 LEU A C 1
ATOM 1381 O O . LEU A 1 176 ? 8.053 1.797 20.537 1.00 32.75 176 LEU A O 1
ATOM 1385 N N . GLY A 1 177 ? 6.941 3.599 19.778 1.00 35.62 177 GLY A N 1
ATOM 1386 C CA . GLY A 1 177 ? 6.357 2.943 18.615 1.00 35.62 177 GLY A CA 1
ATOM 1387 C C . GLY A 1 177 ? 7.461 2.520 17.657 1.00 35.62 177 GLY A C 1
ATOM 1388 O O . GLY A 1 177 ? 7.990 3.342 16.916 1.00 35.62 177 GLY A O 1
ATOM 1389 N N . ARG A 1 178 ? 7.828 1.240 17.683 1.00 39.53 178 ARG A N 1
ATOM 1390 C CA . ARG A 1 178 ? 8.630 0.638 16.620 1.00 39.53 178 ARG A CA 1
ATOM 1391 C C . ARG A 1 178 ? 7.678 0.318 15.472 1.00 39.53 178 ARG A C 1
ATOM 1393 O O . ARG A 1 178 ? 6.747 -0.465 15.639 1.00 39.53 178 ARG A O 1
ATOM 1400 N N . GLU A 1 179 ? 7.894 0.943 14.318 1.00 40.00 179 GLU A N 1
ATOM 1401 C CA . GLU A 1 179 ? 7.156 0.663 13.083 1.00 40.00 179 GLU A CA 1
ATOM 1402 C C . GLU A 1 179 ? 7.458 -0.765 12.599 1.00 40.00 179 GLU A C 1
ATOM 1404 O O . GLU A 1 179 ? 8.355 -0.980 11.791 1.00 40.00 179 GLU A O 1
ATOM 1409 N N . LYS A 1 180 ? 6.739 -1.777 13.091 1.00 45.41 180 LYS A N 1
ATOM 1410 C CA . LYS A 1 180 ? 6.927 -3.167 12.633 1.00 45.41 180 LYS A CA 1
ATOM 1411 C C . LYS A 1 180 ? 5.643 -3.792 12.100 1.00 45.41 180 LYS A C 1
ATOM 1413 O O . LYS A 1 180 ? 5.266 -4.882 12.491 1.00 45.41 180 LYS A O 1
ATOM 1418 N N . ALA A 1 181 ? 4.967 -3.137 11.165 1.00 50.12 181 ALA A N 1
ATOM 1419 C CA . ALA A 1 181 ? 3.886 -3.802 10.445 1.00 50.12 181 ALA A CA 1
ATOM 1420 C C . ALA A 1 181 ? 4.305 -4.067 9.007 1.00 50.12 181 ALA A C 1
ATOM 1422 O O . ALA A 1 181 ? 4.299 -3.160 8.179 1.00 50.12 181 ALA A O 1
ATOM 1423 N N . VAL A 1 182 ? 4.690 -5.310 8.734 1.00 54.34 182 VAL A N 1
ATOM 1424 C CA . VAL A 1 182 ? 5.008 -5.785 7.391 1.00 54.34 182 VAL A CA 1
ATOM 1425 C C . VAL A 1 182 ? 3.752 -6.412 6.796 1.00 54.34 182 VAL A C 1
ATOM 1427 O O . VAL A 1 182 ? 3.312 -7.469 7.234 1.00 54.34 182 VAL A O 1
ATOM 1430 N N . ILE A 1 183 ? 3.175 -5.762 5.788 1.00 60.12 183 ILE A N 1
ATOM 1431 C CA . ILE A 1 183 ? 2.162 -6.370 4.927 1.00 60.12 183 ILE A CA 1
ATOM 1432 C C . ILE A 1 183 ? 2.898 -7.173 3.868 1.00 60.12 183 ILE A C 1
ATOM 1434 O O . ILE A 1 183 ? 3.568 -6.580 3.016 1.00 60.12 183 ILE A O 1
ATOM 1438 N N . ILE A 1 184 ? 2.774 -8.500 3.923 1.00 58.88 184 ILE A N 1
ATOM 1439 C CA . ILE A 1 184 ? 3.349 -9.372 2.899 1.00 58.88 184 ILE A CA 1
ATOM 1440 C C . ILE A 1 184 ? 2.319 -9.604 1.799 1.00 58.88 184 ILE A C 1
ATOM 1442 O O . ILE A 1 184 ? 1.268 -10.196 2.048 1.00 58.88 184 ILE A O 1
ATOM 1446 N N . ASN A 1 185 ? 2.616 -9.146 0.581 1.00 55.22 185 ASN A N 1
ATOM 1447 C CA . ASN A 1 185 ? 1.803 -9.462 -0.593 1.00 55.22 185 ASN A CA 1
ATOM 1448 C C . ASN A 1 185 ? 2.119 -10.904 -1.028 1.00 55.22 185 ASN A C 1
ATOM 1450 O O . ASN A 1 185 ? 3.241 -11.210 -1.437 1.00 55.22 185 ASN A O 1
ATOM 1454 N N . SER A 1 186 ? 1.148 -11.809 -0.878 1.00 43.16 186 SER A N 1
ATOM 1455 C CA . SER A 1 186 ? 1.380 -13.259 -0.930 1.00 43.16 186 SER A CA 1
ATOM 1456 C C . SER A 1 186 ? 1.545 -13.841 -2.336 1.00 43.16 186 SER A C 1
ATOM 1458 O O . SER A 1 186 ? 1.840 -15.031 -2.442 1.00 43.16 186 SER A O 1
ATOM 1460 N N . ARG A 1 187 ? 1.422 -13.045 -3.412 1.00 49.97 187 ARG A N 1
ATOM 1461 C CA . ARG A 1 187 ? 1.427 -13.545 -4.805 1.00 49.97 187 ARG A CA 1
ATOM 1462 C C . ARG A 1 187 ? 2.691 -14.332 -5.213 1.00 49.97 187 ARG A C 1
ATOM 1464 O O . ARG A 1 187 ? 2.696 -14.953 -6.270 1.00 49.97 187 ARG A O 1
ATOM 1471 N N . SER A 1 188 ? 3.747 -14.370 -4.393 1.00 37.28 188 SER A N 1
ATOM 1472 C CA . SER A 1 188 ? 4.908 -15.263 -4.597 1.00 37.28 188 SER A CA 1
ATOM 1473 C C . SER A 1 188 ? 5.472 -15.886 -3.307 1.00 37.28 188 SER A C 1
ATOM 1475 O O . SER A 1 188 ? 6.581 -16.415 -3.306 1.00 37.28 188 SER A O 1
ATOM 1477 N N . CYS A 1 189 ? 4.744 -15.832 -2.188 1.00 39.75 189 CYS A N 1
ATOM 1478 C CA . CYS A 1 189 ? 5.237 -16.277 -0.879 1.00 39.75 189 CYS A CA 1
ATOM 1479 C C . CYS A 1 189 ? 4.541 -17.561 -0.412 1.00 39.75 189 CYS A C 1
ATOM 1481 O O . CYS A 1 189 ? 3.769 -17.535 0.538 1.00 39.75 189 CYS A O 1
ATOM 1483 N N . LEU A 1 190 ? 4.854 -18.695 -1.044 1.00 34.81 190 LEU A N 1
ATOM 1484 C CA . LEU A 1 190 ? 4.572 -20.018 -0.460 1.00 34.81 190 LEU A CA 1
ATOM 1485 C C . LEU A 1 190 ? 5.813 -20.687 0.161 1.00 34.81 190 LEU A C 1
ATOM 1487 O O . LEU A 1 190 ? 5.669 -21.689 0.846 1.00 34.81 190 LEU A O 1
ATOM 1491 N N . TRP A 1 191 ? 7.017 -20.109 0.018 1.00 30.88 191 TRP A N 1
ATOM 1492 C CA . TRP A 1 191 ? 8.247 -20.665 0.623 1.00 30.88 191 TRP A CA 1
ATOM 1493 C C . TRP A 1 191 ? 9.242 -19.635 1.201 1.00 30.88 191 TRP A C 1
ATOM 1495 O O . TRP A 1 191 ? 10.151 -19.995 1.942 1.00 30.88 191 TRP A O 1
ATOM 1505 N N . LEU A 1 192 ? 9.066 -18.336 0.922 1.00 37.09 192 LEU A N 1
ATOM 1506 C CA . LEU A 1 192 ? 10.004 -17.266 1.314 1.00 37.09 192 LEU A CA 1
ATOM 1507 C C . LEU A 1 192 ? 9.545 -16.406 2.505 1.00 37.09 192 LEU A C 1
ATOM 1509 O O . LEU A 1 192 ? 10.336 -15.613 3.013 1.00 37.09 192 LEU A O 1
ATOM 1513 N N . GLY A 1 193 ? 8.308 -16.571 2.988 1.00 37.56 193 GLY A N 1
ATOM 1514 C CA . GLY A 1 193 ? 7.719 -15.713 4.028 1.00 37.56 193 GLY A CA 1
ATOM 1515 C C . GLY A 1 193 ? 8.527 -15.660 5.333 1.00 37.56 193 GLY A C 1
ATOM 1516 O O . GLY A 1 193 ? 8.707 -14.582 5.893 1.00 37.56 193 GLY A O 1
ATOM 1517 N N . LEU A 1 194 ? 9.103 -16.788 5.766 1.00 37.91 194 LEU A N 1
ATOM 1518 C CA . LEU A 1 194 ? 9.926 -16.856 6.984 1.00 37.91 194 LEU A CA 1
ATOM 1519 C C . LEU A 1 194 ? 11.311 -16.202 6.807 1.00 37.91 194 LEU A C 1
ATOM 1521 O O . LEU A 1 194 ? 11.816 -15.536 7.709 1.00 37.91 194 LEU A O 1
ATOM 1525 N N . HIS A 1 195 ? 11.920 -16.359 5.629 1.00 34.84 195 HIS A N 1
ATOM 1526 C CA . HIS A 1 195 ? 13.240 -15.795 5.320 1.00 34.84 195 HIS A CA 1
ATOM 1527 C C . HIS A 1 195 ? 13.181 -14.281 5.095 1.00 34.84 195 HIS A C 1
ATOM 1529 O O . HIS A 1 195 ? 14.077 -13.549 5.516 1.00 34.84 195 HIS A O 1
ATOM 1535 N N . VAL A 1 196 ? 12.108 -13.801 4.462 1.00 42.16 196 VAL A N 1
ATOM 1536 C CA . VAL A 1 196 ? 11.850 -12.372 4.275 1.00 42.16 196 VAL A CA 1
ATOM 1537 C C . VAL A 1 196 ? 11.572 -11.713 5.628 1.00 42.16 196 VAL A C 1
ATOM 1539 O O . VAL A 1 196 ? 12.203 -10.706 5.930 1.00 42.16 196 VAL A O 1
ATOM 1542 N N . TYR A 1 197 ? 10.741 -12.313 6.490 1.00 41.94 197 TYR A N 1
ATOM 1543 C CA . TYR A 1 197 ? 10.491 -11.800 7.844 1.00 41.94 197 TYR A CA 1
ATOM 1544 C C . TYR A 1 197 ? 11.790 -11.627 8.650 1.00 41.94 197 TYR A C 1
ATOM 1546 O O . TYR A 1 197 ? 12.062 -10.533 9.140 1.00 41.94 197 TYR A O 1
ATOM 1554 N N . ASN A 1 198 ? 12.654 -12.649 8.684 1.00 34.53 198 ASN A N 1
ATOM 1555 C CA . ASN A 1 198 ? 13.944 -12.567 9.378 1.00 34.53 198 ASN A CA 1
ATOM 1556 C C . ASN A 1 198 ? 14.886 -11.509 8.778 1.00 34.53 198 ASN A C 1
ATOM 1558 O O . ASN A 1 198 ? 15.555 -10.791 9.517 1.00 34.53 198 ASN A O 1
ATOM 1562 N N . LYS A 1 199 ? 14.919 -11.346 7.449 1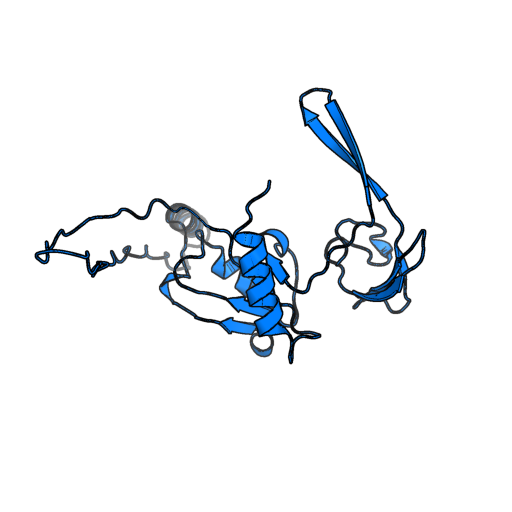.00 35.12 199 LYS A N 1
ATOM 1563 C CA . LYS A 1 199 ? 15.786 -10.350 6.796 1.00 35.12 199 LYS A CA 1
ATOM 1564 C C . LYS A 1 199 ? 15.293 -8.909 6.997 1.00 35.12 199 LYS A C 1
ATOM 1566 O O . LYS A 1 199 ? 16.110 -8.004 7.145 1.00 35.12 199 LYS A O 1
ATOM 1571 N N . TYR A 1 200 ? 13.977 -8.690 7.043 1.00 39.59 200 TYR A N 1
ATOM 1572 C CA . TYR A 1 200 ? 13.394 -7.380 7.360 1.00 39.59 200 TYR A CA 1
ATOM 1573 C C . TYR A 1 200 ? 13.505 -7.036 8.850 1.00 39.59 200 TYR A C 1
ATOM 1575 O O . TYR A 1 200 ? 13.725 -5.870 9.171 1.00 39.59 200 TYR A O 1
ATOM 1583 N N . GLN A 1 201 ? 13.440 -8.023 9.751 1.00 35.03 201 GLN A N 1
ATOM 1584 C CA . GLN A 1 201 ? 13.704 -7.820 11.179 1.00 35.03 201 GLN A CA 1
ATOM 1585 C C . GLN A 1 201 ? 15.129 -7.285 11.402 1.00 35.03 201 GLN A C 1
ATOM 1587 O O . GLN A 1 201 ? 15.304 -6.306 12.121 1.00 35.03 201 GLN A O 1
ATOM 1592 N N . VAL A 1 202 ? 16.117 -7.855 10.699 1.00 31.33 202 VAL A N 1
ATOM 1593 C CA . VAL A 1 202 ? 17.523 -7.410 10.732 1.00 31.33 202 VAL A CA 1
ATOM 1594 C C . VAL A 1 202 ? 17.701 -6.000 10.150 1.00 31.33 202 VAL A C 1
ATOM 1596 O O . VAL A 1 202 ? 18.457 -5.207 10.701 1.00 31.33 202 VAL A O 1
ATOM 1599 N N . LEU A 1 203 ? 16.993 -5.650 9.070 1.00 33.00 203 LEU A N 1
ATOM 1600 C CA . LEU A 1 203 ? 17.073 -4.309 8.465 1.00 33.00 203 LEU A CA 1
ATOM 1601 C C . LEU A 1 203 ? 16.400 -3.219 9.318 1.00 33.00 203 LEU A C 1
ATOM 1603 O O . LEU A 1 203 ? 16.887 -2.093 9.347 1.00 33.00 203 LEU A O 1
ATOM 1607 N N . MET A 1 204 ? 15.314 -3.538 10.028 1.00 33.78 204 MET A N 1
ATOM 1608 C CA . MET A 1 204 ? 14.633 -2.599 10.934 1.00 33.78 204 MET A CA 1
ATOM 1609 C C . MET A 1 204 ? 15.398 -2.357 12.242 1.00 33.78 204 MET A C 1
ATOM 1611 O O . MET A 1 204 ? 15.203 -1.322 12.878 1.00 33.78 204 MET A O 1
ATOM 1615 N N . ASP A 1 205 ? 16.269 -3.284 12.646 1.00 32.78 205 ASP A N 1
ATOM 1616 C CA . ASP A 1 205 ? 17.126 -3.114 13.823 1.00 32.78 205 ASP A CA 1
ATOM 1617 C C . ASP A 1 205 ? 18.386 -2.268 13.514 1.00 32.78 205 ASP A C 1
ATOM 1619 O O . ASP A 1 205 ? 19.014 -1.749 14.435 1.00 32.78 205 ASP A O 1
ATOM 1623 N N . GLN A 1 206 ? 18.718 -2.031 12.235 1.00 28.55 206 GLN A N 1
ATOM 1624 C CA . GLN A 1 206 ? 19.831 -1.168 11.798 1.00 28.55 206 GLN A CA 1
ATOM 1625 C C . GLN A 1 206 ? 19.400 0.270 11.467 1.00 28.55 206 GLN A C 1
ATOM 1627 O O . GLN A 1 206 ? 19.787 0.808 10.433 1.00 28.55 206 GLN A O 1
ATOM 1632 N N . GLY A 1 207 ? 18.592 0.892 12.331 1.00 33.78 207 GLY A N 1
ATOM 1633 C CA . GLY A 1 207 ? 18.068 2.251 12.155 1.00 33.78 207 GLY A CA 1
ATOM 1634 C C . GLY A 1 207 ? 19.065 3.246 11.546 1.00 33.78 207 GLY A C 1
ATOM 1635 O O . GLY A 1 207 ? 19.906 3.808 12.242 1.00 33.78 207 GLY A O 1
ATOM 1636 N N . HIS A 1 208 ? 18.912 3.501 10.248 1.00 26.88 208 HIS A N 1
ATOM 1637 C CA . HIS A 1 208 ? 19.569 4.585 9.537 1.00 26.88 208 HIS A CA 1
ATOM 1638 C C . HIS A 1 208 ? 18.498 5.358 8.767 1.00 26.88 208 HIS A C 1
ATOM 1640 O O . HIS A 1 208 ? 17.950 4.877 7.772 1.00 26.88 208 HIS A O 1
ATOM 1646 N N . CYS A 1 209 ? 18.168 6.525 9.326 1.00 29.88 209 CYS A N 1
ATOM 1647 C CA . CYS A 1 209 ? 17.455 7.617 8.672 1.00 29.88 209 CYS A CA 1
ATOM 1648 C C . CYS A 1 209 ? 18.175 8.083 7.400 1.00 29.88 209 CYS A C 1
ATOM 1650 O O . CYS A 1 209 ? 19.427 8.041 7.384 1.00 29.88 209 CYS A O 1
#

InterPro domains:
  IPR027417 P-loop containing nucleoside triphosphate hydrolase [G3DSA:3.40.50.300] (19-106)
  IPR027417 P-loop containing nucleoside triphosphate hydrolase [SSF52540] (1-120)
  IPR051055 PIF1 DNA helicase [PTHR47642] (1-143)

Organism: Amphimedon queenslandica (NCBI:txid400682)

Foldseek 3Di:
DFCAQDDVVQPSHHQFDFDFPDDDPFWTWTDTPPHPDIDTFGWDWDWDDPDVVDIDIDTGTRDDDQQWDFLVSCQPAAAQAWEKEQAQQADDACSVVSVVVNHPDPVRYHYDHHDPNSHHHDPVVLVVVQVVCVVPPVVDDRDDDDPDDDDQDQDDDDDPDDDDDRDRDDDDCPRPNQRPIIIGRCPPPPPCPVVVSVVVVVVSVVDDD